Protein AF-A0A7R9F2X5-F1 (afdb_monomer)

Organism: NCBI:txid61472

InterPro domains:
  IPR008380 HAD-superfamily hydrolase, subfamily IG, 5'-nucleotidase [PF05761] (52-271)
  IPR008380 HAD-superfamily hydrolase, subfamily IG, 5'-nucleotidase [PTHR12103] (42-270)
  IPR036412 HAD-like superfamily [SSF56784] (51-276)

pLDDT: mean 71.83, std 27.52, range [18.78, 98.44]

Secondary structure (DSSP, 8-state):
----------------SSS-TTTSS-----TTSPPPS-PPPPP-TT--TTPPPPSS---TTT--EEEE-SBTTTBPBPTHHHHHHHHHHHHHHHHTT---GGGGGPPP-TTSS-TT-EEETTTTEEE-B-TTSBB-TT--EETTEEPPHHHHHHHHSSSBPPHHHHH---TTS-TTSS--EEE--SSTHHHHHHHHHHHHHHHHHTT----HHHHHHHHHHHHHHHHHHHHHHHHHTHHHHB---THHHHHHHHHHHTT-EEEE--SSPPPHHHHHTS-TT-EEETTEEE-------S---TTTT---SSSSS-PPPPPP--

Foldseek 3Di:
DDDDDDDDDPPFPDDDDPAAPCNLQPLPPDVPDDDDPDDDPDDDPPDDSHDGDDPDDDDPLPAQEAEFEPDCTVWNWHPVLLQLLLLQLQCCCCVPVVDDPVSNVDGQDRNLDDAFWKAQQQVQKIFHADPQQFTDAQGIDRLSHTDHSVVVCVVCVHRHDDPCQAPVPPVPDDPLPDNRMDGNNDPLVRSLVSNLSNVRVVCVVVVNDDGSNVSSVSSVVSSVVCVVVSVVVCQQPVVNITDDDDCVVVVVVVCVVSNHFYDYWYPDDADVVVVVQQDDFFDDDPNTIGDDRDDAAPDDDPPPPDDGDDCPDPRDHDDDDD

Nearest PDB structures (foldseek):
  5opk-assembly1_A  TM=8.568E-01  e=3.363E-13  Homo sapiens
  6ddh-assembly1_A  TM=8.496E-01  e=3.168E-13  Homo sapiens
  6ddz-assembly1_A  TM=8.580E-01  e=4.272E-13  Homo sapiens
  6de2-assembly1_A  TM=8.531E-01  e=4.535E-13  Homo sapiens
  6ddo-assembly1_B-2  TM=8.719E-01  e=1.591E-12  Homo sapiens

Structure (mmCIF, N/CA/C/O backbone):
data_AF-A0A7R9F2X5-F1
#
_entry.id   AF-A0A7R9F2X5-F1
#
loop_
_atom_site.group_PDB
_atom_site.id
_atom_site.type_symbol
_atom_site.label_atom_id
_atom_site.label_alt_id
_atom_site.label_comp_id
_atom_site.label_asym_id
_atom_site.label_entity_id
_atom_site.label_seq_id
_atom_site.pdbx_PDB_ins_code
_atom_site.Cartn_x
_atom_site.Cartn_y
_atom_site.Cartn_z
_atom_site.occupancy
_atom_site.B_iso_or_equiv
_atom_site.auth_seq_id
_atom_site.auth_comp_id
_atom_site.auth_asym_id
_atom_site.auth_atom_id
_atom_site.pdbx_PDB_model_num
ATOM 1 N N . MET A 1 1 ? -12.741 -33.300 18.138 1.00 24.73 1 MET A N 1
ATOM 2 C CA . MET A 1 1 ? -11.725 -32.963 17.116 1.00 24.73 1 MET A CA 1
ATOM 3 C C . MET A 1 1 ? -11.229 -31.551 17.415 1.00 24.73 1 MET A C 1
ATOM 5 O O . MET A 1 1 ? -12.035 -30.634 17.409 1.00 24.73 1 MET A O 1
ATOM 9 N N . LYS A 1 2 ? -9.967 -31.390 17.843 1.00 18.78 2 LYS A N 1
ATOM 10 C CA . LYS A 1 2 ? -9.395 -30.096 18.262 1.00 18.78 2 LYS A CA 1
ATOM 11 C C . LYS A 1 2 ? -9.034 -29.276 17.020 1.00 18.78 2 LYS A C 1
ATOM 13 O O . LYS A 1 2 ? -8.144 -29.681 16.280 1.00 18.78 2 LYS A O 1
ATOM 18 N N . VAL A 1 3 ? -9.694 -28.137 16.821 1.00 22.64 3 VAL A N 1
ATOM 19 C CA . VAL A 1 3 ? -9.308 -27.138 15.814 1.00 22.64 3 VAL A CA 1
ATOM 20 C C . VAL A 1 3 ? -8.538 -26.024 16.523 1.00 22.64 3 VAL A C 1
ATOM 22 O O . VAL A 1 3 ? -8.966 -25.492 17.543 1.00 22.64 3 VAL A O 1
ATOM 25 N N . SER A 1 4 ? -7.337 -25.760 16.016 1.00 20.61 4 SER A N 1
ATOM 26 C CA . SER A 1 4 ? -6.371 -24.791 16.527 1.00 20.61 4 SER A CA 1
ATOM 27 C C . SER A 1 4 ? -6.863 -23.359 16.296 1.00 20.61 4 SER A C 1
ATOM 29 O O . SER A 1 4 ? -7.143 -22.973 15.164 1.00 20.61 4 SER A O 1
ATOM 31 N N . PHE A 1 5 ? -6.924 -22.565 17.367 1.00 24.31 5 PHE A N 1
ATOM 32 C CA . PHE A 1 5 ? -7.139 -21.120 17.311 1.00 24.31 5 PHE A CA 1
ATOM 33 C C . PHE A 1 5 ? -5.938 -20.437 16.639 1.00 24.31 5 PHE A C 1
ATOM 35 O O . PHE A 1 5 ? -4.849 -20.374 17.213 1.00 24.31 5 PHE A O 1
ATOM 42 N N . ARG A 1 6 ? -6.128 -19.881 15.437 1.00 24.55 6 ARG A N 1
ATOM 43 C CA . ARG A 1 6 ? -5.212 -18.887 14.860 1.00 24.55 6 ARG A CA 1
ATOM 44 C C . ARG A 1 6 ? -5.824 -17.496 15.033 1.00 24.55 6 ARG A C 1
ATOM 46 O O . ARG A 1 6 ? -6.817 -17.183 14.402 1.00 24.55 6 ARG A O 1
ATOM 53 N N . ARG A 1 7 ? -5.199 -16.721 15.929 1.00 26.67 7 ARG A N 1
ATOM 54 C CA . ARG A 1 7 ? -5.261 -15.257 16.125 1.00 26.67 7 ARG A CA 1
ATOM 55 C C . ARG A 1 7 ? -6.595 -14.580 15.774 1.00 26.67 7 ARG A C 1
ATOM 57 O O . ARG A 1 7 ? -6.832 -14.201 14.634 1.00 26.67 7 ARG A O 1
ATOM 64 N N . ASN A 1 8 ? -7.376 -14.310 16.820 1.00 23.61 8 ASN A N 1
ATOM 65 C CA . ASN A 1 8 ? -8.440 -13.312 16.821 1.00 23.61 8 ASN A CA 1
ATOM 66 C C . ASN A 1 8 ? -7.864 -11.939 16.442 1.00 23.61 8 ASN A C 1
ATOM 68 O O . ASN A 1 8 ? -7.298 -11.243 17.282 1.00 23.61 8 ASN A O 1
ATOM 72 N N . VAL A 1 9 ? -8.017 -11.554 15.180 1.00 25.08 9 VAL A N 1
ATOM 73 C CA . VAL A 1 9 ? -8.107 -10.151 14.786 1.00 25.08 9 VAL A CA 1
ATOM 74 C C . VAL A 1 9 ? -9.546 -9.974 14.334 1.00 25.08 9 VAL A C 1
ATOM 76 O O . VAL A 1 9 ? -9.904 -10.342 13.218 1.00 25.08 9 VAL A O 1
ATOM 79 N N . ALA A 1 10 ? -10.396 -9.477 15.228 1.00 24.03 10 ALA A N 1
ATOM 80 C CA . ALA A 1 10 ? -11.648 -8.887 14.792 1.00 24.03 10 ALA A CA 1
ATOM 81 C C . ALA A 1 10 ? -11.266 -7.619 14.018 1.00 24.03 10 ALA A C 1
ATOM 83 O O . ALA A 1 10 ? -10.878 -6.617 14.617 1.00 24.03 10 ALA A O 1
ATOM 84 N N . LEU A 1 11 ? -11.284 -7.686 12.685 1.00 25.19 11 LEU A N 1
ATOM 85 C CA . LEU A 1 11 ? -11.260 -6.488 11.855 1.00 25.19 11 LEU A CA 1
ATOM 86 C C . LEU A 1 11 ? -12.613 -5.797 12.043 1.00 25.19 11 LEU A C 1
ATOM 88 O O . LEU A 1 11 ? -13.582 -6.099 11.353 1.00 25.19 11 LEU A O 1
ATOM 92 N N . PHE A 1 12 ? -12.684 -4.885 13.006 1.00 27.34 12 PHE A N 1
ATOM 93 C CA . PHE A 1 12 ? -13.759 -3.909 13.054 1.00 27.34 12 PHE A CA 1
ATOM 94 C C . PHE A 1 12 ? -13.464 -2.852 11.991 1.00 27.34 12 PHE A C 1
ATOM 96 O O . PHE A 1 12 ? -12.661 -1.948 12.204 1.00 27.34 12 PHE A O 1
ATOM 103 N N . ALA A 1 13 ? -14.082 -2.990 10.820 1.00 24.48 13 ALA A N 1
ATOM 104 C CA . ALA A 1 13 ? -14.197 -1.877 9.891 1.00 24.48 13 ALA A CA 1
ATOM 105 C C . ALA A 1 13 ? -15.258 -0.922 10.453 1.00 24.48 13 ALA A C 1
ATOM 107 O O . ALA A 1 13 ? -16.437 -1.266 10.503 1.00 24.48 13 ALA A O 1
ATOM 108 N N . TRP A 1 14 ? -14.844 0.258 10.908 1.00 26.98 14 TRP A N 1
ATOM 109 C CA . TRP A 1 14 ? -15.758 1.325 11.309 1.00 26.98 14 TRP A CA 1
ATOM 110 C C . TRP A 1 14 ? -15.278 2.661 10.738 1.00 26.98 14 TRP A C 1
ATOM 112 O O . TRP A 1 14 ? -14.097 2.979 10.877 1.00 26.98 14 TRP A O 1
ATOM 122 N N . ARG A 1 15 ? -16.192 3.429 10.110 1.00 34.91 15 ARG A N 1
ATOM 123 C CA . ARG A 1 15 ? -16.642 4.770 10.558 1.00 34.91 15 ARG A CA 1
ATOM 124 C C . ARG A 1 15 ? -17.189 5.688 9.443 1.00 34.91 15 ARG A C 1
ATOM 126 O O . ARG A 1 15 ? -16.685 5.707 8.327 1.00 34.91 15 ARG A O 1
ATOM 133 N N . GLU A 1 16 ? -18.185 6.494 9.828 1.00 34.81 16 GLU A N 1
ATOM 134 C CA . GLU A 1 16 ? -18.915 7.540 9.092 1.00 34.81 16 GLU A CA 1
ATOM 135 C C . GLU A 1 16 ? -18.114 8.780 8.650 1.00 34.81 16 GLU A C 1
ATOM 137 O O . GLU A 1 16 ? -17.334 9.344 9.424 1.00 34.81 16 GLU A O 1
ATOM 142 N N . SER A 1 17 ? -18.463 9.262 7.449 1.00 32.50 17 SER A N 1
ATOM 143 C CA . SER A 1 17 ? -18.669 10.682 7.092 1.00 32.50 17 SER A CA 1
ATOM 144 C C . SER A 1 17 ? -19.185 10.810 5.644 1.00 32.50 17 SER A C 1
ATOM 146 O O . SER A 1 17 ? -18.537 11.400 4.785 1.00 32.50 17 SER A O 1
ATOM 148 N N . GLY A 1 18 ? -20.334 10.201 5.305 1.00 32.31 18 GLY A N 1
ATOM 149 C CA . GLY A 1 18 ? -21.016 10.385 3.999 1.00 32.31 18 GLY A CA 1
ATOM 150 C C . GLY A 1 18 ? -20.215 10.006 2.732 1.00 32.31 18 GLY A C 1
ATOM 151 O O . GLY A 1 18 ? -20.682 10.139 1.590 1.00 32.31 18 GLY A O 1
ATOM 152 N N . LYS A 1 19 ? -18.990 9.510 2.900 1.00 29.56 19 LYS A N 1
ATOM 153 C CA . LYS A 1 19 ? -18.106 9.034 1.852 1.00 29.56 19 LYS A CA 1
ATOM 154 C C . LYS A 1 19 ? -17.523 7.707 2.328 1.00 29.56 19 LYS A C 1
ATOM 156 O O . LYS A 1 19 ? -16.872 7.674 3.363 1.00 29.56 19 LYS A O 1
ATOM 161 N N . PRO A 1 20 ? -17.781 6.603 1.616 1.00 33.25 20 PRO A N 1
ATOM 162 C CA . PRO A 1 20 ? -17.236 5.318 2.003 1.00 33.25 20 PRO A CA 1
ATOM 163 C C . PRO A 1 20 ? -15.703 5.322 2.014 1.00 33.25 20 PRO A C 1
ATOM 165 O O . PRO A 1 20 ? -15.071 6.101 1.301 1.00 33.25 20 PRO A O 1
ATOM 168 N N . PHE A 1 21 ? -15.105 4.370 2.729 1.00 34.09 21 PHE A N 1
ATOM 169 C CA . PHE A 1 21 ? -13.664 4.079 2.700 1.00 34.09 21 PHE A CA 1
ATOM 170 C C . PHE A 1 21 ? -13.115 3.931 1.260 1.00 34.09 21 PHE A C 1
ATOM 172 O O . PHE A 1 21 ? -12.005 4.356 0.954 1.00 34.09 21 PHE A O 1
ATOM 179 N N . TRP A 1 22 ? -13.938 3.428 0.332 1.00 36.12 22 TRP A N 1
ATOM 180 C CA . TRP A 1 22 ? -13.646 3.337 -1.107 1.00 36.12 22 TRP A CA 1
ATOM 181 C C . TRP A 1 22 ? -13.999 4.590 -1.938 1.00 36.12 22 TRP A C 1
ATOM 183 O O . TRP A 1 22 ? -13.823 4.575 -3.149 1.00 36.12 22 TRP A O 1
ATOM 193 N N . LYS A 1 23 ? -14.523 5.674 -1.347 1.00 34.16 23 LYS A N 1
ATOM 194 C CA . LYS A 1 23 ? -14.614 6.998 -2.004 1.00 34.16 23 LYS A CA 1
ATOM 195 C C . LYS A 1 23 ? -13.328 7.812 -1.822 1.00 34.16 23 LYS A C 1
ATOM 197 O O . LYS A 1 23 ? -13.039 8.622 -2.695 1.00 34.16 23 LYS A O 1
ATOM 202 N N . ASN A 1 24 ? -12.563 7.590 -0.747 1.00 37.28 24 ASN A N 1
ATOM 203 C CA . ASN A 1 24 ? -11.236 8.205 -0.569 1.00 37.28 24 ASN A CA 1
ATOM 204 C C . ASN A 1 24 ? -10.145 7.513 -1.403 1.00 37.28 24 ASN A C 1
ATOM 206 O O . ASN A 1 24 ? -9.119 8.116 -1.699 1.00 37.28 24 ASN A O 1
ATOM 210 N N . TYR A 1 25 ? -10.416 6.291 -1.858 1.00 37.72 25 TYR A N 1
ATOM 211 C CA . TYR A 1 25 ? -9.717 5.645 -2.962 1.00 37.72 25 TYR A CA 1
ATOM 212 C C . TYR A 1 25 ? -10.675 5.579 -4.145 1.00 37.72 25 TYR A C 1
ATOM 214 O O . TYR A 1 25 ? -11.288 4.525 -4.344 1.00 37.72 25 TYR A O 1
ATOM 222 N N . PRO A 1 26 ? -10.871 6.677 -4.909 1.00 31.33 26 PRO A N 1
ATOM 223 C CA . PRO A 1 26 ? -11.602 6.564 -6.156 1.00 31.33 26 PRO A CA 1
ATOM 224 C C . PRO A 1 26 ? -10.982 5.393 -6.903 1.00 31.33 26 PRO A C 1
ATOM 226 O O . PRO A 1 26 ? -9.768 5.285 -7.011 1.00 31.33 26 PRO A O 1
ATOM 229 N N . GLN A 1 27 ? -11.800 4.474 -7.391 1.00 39.38 27 GLN A N 1
ATOM 230 C CA . GLN A 1 27 ? -11.368 3.672 -8.521 1.00 39.38 27 GLN A CA 1
ATOM 231 C C . GLN A 1 27 ? -10.922 4.706 -9.547 1.00 39.38 27 GLN A C 1
ATOM 233 O O . GLN A 1 27 ? -11.739 5.527 -9.965 1.00 39.38 27 GLN A O 1
ATOM 238 N N . TYR A 1 28 ? -9.620 4.775 -9.801 1.00 36.47 28 TYR A N 1
ATOM 239 C CA . TYR A 1 28 ? -9.009 5.857 -10.552 1.00 36.47 28 TYR A CA 1
ATOM 240 C C . TYR A 1 28 ? -9.381 5.700 -12.020 1.00 36.47 28 TYR A C 1
ATOM 242 O O . TYR A 1 28 ? -8.602 5.245 -12.848 1.00 36.47 28 TYR A O 1
ATOM 250 N N . ILE A 1 29 ? -10.619 6.061 -12.337 1.00 34.22 29 ILE A N 1
ATOM 251 C CA . ILE A 1 29 ? -11.047 6.360 -13.687 1.00 34.22 29 ILE A CA 1
ATOM 252 C C . ILE A 1 29 ? -10.551 7.782 -13.933 1.00 34.22 29 ILE A C 1
ATOM 254 O O . ILE A 1 29 ? -11.250 8.760 -13.675 1.00 34.22 29 ILE A O 1
ATOM 258 N N . GLN A 1 30 ? -9.290 7.893 -14.352 1.00 31.77 30 GLN A N 1
ATOM 259 C CA . GLN A 1 30 ? -8.794 9.127 -14.944 1.00 31.77 30 GLN A CA 1
ATOM 260 C C . GLN A 1 30 ? -9.524 9.350 -16.281 1.00 31.77 30 GLN A C 1
ATOM 262 O O . GLN A 1 30 ? -9.653 8.399 -17.059 1.00 31.77 30 GLN A O 1
ATOM 267 N N . PRO A 1 31 ? -9.980 10.574 -16.594 1.00 26.59 31 PRO A N 1
ATOM 268 C CA . PRO A 1 31 ? -10.410 10.896 -17.945 1.00 26.59 31 PRO A CA 1
ATOM 269 C C . PRO A 1 31 ? -9.184 10.836 -18.867 1.00 26.59 31 PRO A C 1
ATOM 271 O O . PRO A 1 31 ? -8.279 11.655 -18.739 1.00 26.59 31 PRO A O 1
ATOM 274 N N . GLY A 1 32 ? -9.135 9.843 -19.761 1.00 32.91 32 GLY A N 1
ATOM 275 C CA . GLY A 1 32 ? -8.077 9.698 -20.773 1.00 32.91 32 GLY A CA 1
ATOM 276 C C . GLY A 1 32 ? -7.288 8.383 -20.753 1.00 32.91 32 GLY A C 1
ATOM 277 O O . GLY A 1 32 ? -6.519 8.145 -21.679 1.00 32.91 32 GLY A O 1
ATOM 278 N N . LEU A 1 33 ? -7.487 7.505 -19.763 1.00 33.62 33 LEU A N 1
ATOM 279 C CA . LEU A 1 33 ? -7.055 6.105 -19.861 1.00 33.62 33 LEU A CA 1
ATOM 280 C C . LEU A 1 33 ? -8.174 5.296 -20.521 1.00 33.62 33 LEU A C 1
ATOM 282 O O . LEU A 1 33 ? -9.317 5.350 -20.061 1.00 33.62 33 LEU A O 1
ATOM 286 N N . GLU A 1 34 ? -7.859 4.556 -21.590 1.00 30.77 34 GLU A N 1
ATOM 287 C CA . GLU A 1 34 ? -8.824 3.616 -22.162 1.00 30.77 34 GLU A CA 1
ATOM 288 C C . GLU A 1 34 ? -9.355 2.690 -21.056 1.00 30.77 34 GLU A C 1
ATOM 290 O O . GLU A 1 34 ? -8.577 2.217 -20.218 1.00 30.77 34 GLU A O 1
ATOM 295 N N . PRO A 1 35 ? -10.678 2.464 -20.993 1.00 33.81 35 PRO A N 1
ATOM 296 C CA . PRO A 1 35 ? -11.270 1.682 -19.927 1.00 33.81 35 PRO A CA 1
ATOM 297 C C . PRO A 1 35 ? -10.682 0.272 -19.943 1.00 33.81 35 PRO A C 1
ATOM 299 O O . PRO A 1 35 ? -10.886 -0.495 -20.883 1.00 33.81 35 PRO A O 1
ATOM 302 N N . HIS A 1 36 ? -9.984 -0.081 -18.863 1.00 41.41 36 HIS A N 1
ATOM 303 C CA . HIS A 1 36 ? -9.589 -1.460 -18.591 1.00 41.41 36 HIS A CA 1
ATOM 304 C C . HIS A 1 36 ? -10.843 -2.352 -18.682 1.00 41.41 36 HIS A C 1
ATOM 306 O O . HIS A 1 36 ? -11.870 -1.994 -18.091 1.00 41.41 36 HIS A O 1
ATOM 312 N N . PRO A 1 37 ? -10.818 -3.503 -19.382 1.00 37.78 37 PRO A N 1
ATOM 313 C CA . PRO A 1 37 ? -12.011 -4.327 -19.624 1.00 37.78 37 PRO A CA 1
ATOM 314 C C . PRO A 1 37 ? -12.688 -4.847 -18.343 1.00 37.78 37 PRO A C 1
ATOM 316 O O . PRO A 1 37 ? -13.827 -5.311 -18.379 1.00 37.78 37 PRO A O 1
ATOM 319 N N . TYR A 1 38 ? -12.028 -4.734 -17.191 1.00 39.88 38 TYR A N 1
ATOM 320 C CA . TYR A 1 38 ? -12.588 -5.071 -15.891 1.00 39.88 38 TYR A CA 1
ATOM 321 C C . TYR A 1 38 ? -13.173 -3.836 -15.202 1.00 39.88 38 TYR A C 1
ATOM 323 O O . TYR A 1 38 ? -12.521 -3.191 -14.382 1.00 39.88 38 TYR A O 1
ATOM 331 N N . ARG A 1 39 ? -14.454 -3.545 -15.470 1.00 40.09 39 ARG A N 1
ATOM 332 C CA . ARG A 1 39 ? -15.234 -2.687 -14.567 1.00 40.09 39 ARG A CA 1
ATOM 333 C C . ARG A 1 39 ? -15.347 -3.391 -13.210 1.00 40.09 39 ARG A C 1
ATOM 335 O O . ARG A 1 39 ? -15.860 -4.513 -13.166 1.00 40.09 39 ARG A O 1
ATOM 342 N N . PRO A 1 40 ? -14.917 -2.774 -12.099 1.00 47.19 40 PRO A N 1
ATOM 343 C CA . PRO A 1 40 ? -15.214 -3.306 -10.778 1.00 47.19 40 PRO A CA 1
ATOM 344 C C . PRO A 1 40 ? -16.730 -3.450 -10.643 1.00 47.19 40 PRO A C 1
ATOM 346 O O . PRO A 1 40 ? -17.490 -2.548 -11.010 1.00 47.19 40 PRO A O 1
ATOM 349 N N . LYS A 1 41 ? -17.177 -4.616 -10.162 1.00 46.19 41 LYS A N 1
ATOM 350 C CA . LYS A 1 41 ? -18.593 -4.843 -9.872 1.00 46.19 41 LYS A CA 1
ATOM 351 C C . LYS A 1 41 ? -19.029 -3.735 -8.914 1.00 46.19 41 LYS A C 1
ATOM 353 O O . LYS A 1 41 ? -18.461 -3.614 -7.828 1.00 46.19 41 LYS A O 1
ATOM 358 N N . LYS A 1 42 ? -19.982 -2.896 -9.337 1.00 53.69 42 LYS A N 1
ATOM 359 C CA . LYS A 1 42 ? -20.646 -1.966 -8.419 1.00 53.69 42 LYS A CA 1
ATOM 360 C C . LYS A 1 42 ? -21.154 -2.795 -7.243 1.00 53.69 42 LYS A C 1
ATOM 362 O O . LYS A 1 42 ? -21.638 -3.910 -7.456 1.00 53.69 42 LYS A O 1
ATOM 367 N N . LEU A 1 43 ? -21.011 -2.267 -6.029 1.00 55.94 43 LEU A N 1
ATOM 368 C CA . LEU A 1 43 ? -21.701 -2.850 -4.885 1.00 55.94 43 LEU A CA 1
ATOM 369 C C . LEU A 1 43 ? -23.185 -3.010 -5.255 1.00 55.94 43 LEU A C 1
ATOM 371 O O . LEU A 1 43 ? -23.705 -2.157 -5.990 1.00 55.94 43 LEU A O 1
ATOM 375 N N . PRO A 1 44 ? -23.846 -4.091 -4.807 1.00 68.56 44 PRO A N 1
ATOM 376 C CA . PRO A 1 44 ? -25.290 -4.195 -4.916 1.00 68.56 44 PRO A CA 1
ATOM 377 C C . PRO A 1 44 ? -25.946 -2.872 -4.467 1.00 68.56 44 PRO A C 1
ATOM 379 O O . PRO A 1 44 ? -25.452 -2.236 -3.530 1.00 68.56 44 PRO A O 1
ATOM 382 N N . PRO A 1 45 ? -26.979 -2.385 -5.178 1.00 62.47 45 PRO A N 1
ATOM 383 C CA . PRO A 1 45 ? -27.561 -1.057 -4.953 1.00 62.47 45 PRO A CA 1
ATOM 384 C C . PRO A 1 45 ? -28.131 -0.856 -3.536 1.00 62.47 45 PRO A C 1
ATOM 386 O O . PRO A 1 45 ? -28.393 0.273 -3.135 1.00 62.47 45 PRO A O 1
ATOM 389 N N . ASP A 1 46 ? -28.294 -1.942 -2.792 1.00 70.69 46 ASP A N 1
ATOM 390 C CA . ASP A 1 46 ? -28.806 -2.072 -1.433 1.00 70.69 46 ASP A CA 1
ATOM 391 C C . ASP A 1 46 ? -27.715 -2.167 -0.347 1.00 70.69 46 ASP A C 1
ATOM 393 O O . ASP A 1 46 ? -28.037 -2.264 0.837 1.00 70.69 46 ASP A O 1
ATOM 397 N N . VAL A 1 47 ? -26.423 -2.116 -0.697 1.00 72.38 47 VAL A N 1
ATOM 398 C CA . VAL A 1 47 ? -25.356 -2.132 0.317 1.00 72.38 47 VAL A CA 1
ATOM 399 C C . VAL A 1 47 ? -25.331 -0.808 1.077 1.00 72.38 47 VAL A C 1
ATOM 401 O O . VAL A 1 47 ? -24.883 0.218 0.560 1.00 72.38 47 VAL A O 1
ATOM 404 N N . ASN A 1 48 ? -25.750 -0.851 2.343 1.00 75.31 48 ASN A N 1
ATOM 405 C CA . ASN A 1 48 ? -25.566 0.260 3.266 1.00 75.31 48 ASN A CA 1
ATOM 406 C C . ASN A 1 48 ? -24.064 0.477 3.524 1.00 75.31 48 ASN A C 1
ATOM 408 O O . ASN A 1 48 ? -23.381 -0.373 4.093 1.00 75.31 48 ASN A O 1
ATOM 412 N N . ILE A 1 49 ? -23.560 1.639 3.110 1.00 70.62 49 ILE A N 1
ATOM 413 C CA . ILE A 1 49 ? -22.149 2.022 3.232 1.00 70.62 49 ILE A CA 1
ATOM 414 C C . ILE A 1 49 ? -21.706 2.286 4.682 1.00 70.62 49 ILE A C 1
ATOM 416 O O . ILE A 1 49 ? -20.508 2.364 4.938 1.00 70.62 49 ILE A O 1
ATOM 420 N N . GLU A 1 50 ? -22.659 2.420 5.606 1.00 71.56 50 GLU A N 1
ATOM 421 C CA . GLU A 1 50 ? -22.450 2.637 7.045 1.00 71.56 50 GLU A CA 1
ATOM 422 C C . GLU A 1 50 ? -22.625 1.344 7.858 1.00 71.56 50 GLU A C 1
ATOM 424 O O . GLU A 1 50 ? -22.457 1.343 9.077 1.00 71.56 50 GLU A O 1
ATOM 429 N N . ALA A 1 51 ? -22.966 0.229 7.205 1.00 80.62 51 ALA A N 1
ATOM 430 C CA . ALA A 1 51 ? -23.172 -1.036 7.892 1.00 80.62 51 ALA A CA 1
ATOM 431 C C . ALA A 1 51 ? -21.858 -1.643 8.401 1.00 80.62 51 ALA A C 1
ATOM 433 O O . ALA A 1 51 ? -20.809 -1.576 7.757 1.00 80.62 51 ALA A O 1
ATOM 434 N N . VAL A 1 52 ? -21.953 -2.325 9.542 1.00 84.75 52 VAL A N 1
ATOM 435 C CA . VAL A 1 52 ? -20.917 -3.240 10.022 1.00 84.75 52 VAL A CA 1
ATOM 436 C C . VAL A 1 52 ? -21.176 -4.608 9.396 1.00 84.75 52 VAL A C 1
ATOM 438 O O . VAL A 1 52 ? -22.215 -5.222 9.638 1.00 84.75 52 VAL A O 1
ATOM 441 N N . PHE A 1 53 ? -20.237 -5.090 8.584 1.00 84.69 53 PHE A N 1
ATOM 442 C CA . PHE A 1 53 ? -20.339 -6.402 7.944 1.00 84.69 53 PHE A CA 1
ATOM 443 C C . PHE A 1 53 ? -19.793 -7.491 8.870 1.00 84.69 53 PHE A C 1
ATOM 445 O O . PHE A 1 53 ? -18.658 -7.405 9.340 1.00 84.69 53 PHE A O 1
ATOM 452 N N . ALA A 1 54 ? -20.590 -8.530 9.109 1.00 86.12 54 ALA A N 1
ATOM 453 C CA . ALA A 1 54 ? -20.201 -9.666 9.933 1.00 86.12 54 ALA A CA 1
ATOM 454 C C . ALA A 1 54 ? -19.730 -10.833 9.055 1.00 86.12 54 ALA A C 1
ATOM 456 O O . ALA A 1 54 ? -20.494 -11.360 8.249 1.00 86.12 54 ALA A O 1
ATOM 457 N N . CYS A 1 55 ? -18.476 -11.255 9.229 1.00 86.38 55 CYS A N 1
ATOM 458 C CA . CYS A 1 55 ? -17.981 -12.515 8.659 1.00 86.38 55 CYS A CA 1
ATOM 459 C C . CYS A 1 55 ? -18.279 -13.713 9.572 1.00 86.38 55 CYS A C 1
ATOM 461 O O . CYS A 1 55 ? -18.419 -14.830 9.091 1.00 86.38 55 CYS A O 1
ATOM 463 N N . ASN A 1 56 ? -18.351 -13.469 10.883 1.00 90.06 56 ASN A N 1
ATOM 464 C CA . ASN A 1 56 ? -18.670 -14.441 11.924 1.00 90.06 56 ASN A CA 1
ATOM 465 C C . ASN A 1 56 ? -19.637 -13.799 12.925 1.00 90.06 56 ASN A C 1
ATOM 467 O O . ASN A 1 56 ? -19.691 -12.572 13.032 1.00 90.06 56 ASN A O 1
ATOM 471 N N . GLU A 1 57 ? -20.357 -14.625 13.677 1.00 92.19 57 GLU A N 1
ATOM 472 C CA . GLU A 1 57 ? -21.196 -14.168 14.785 1.00 92.19 57 GLU A CA 1
ATOM 473 C C . GLU A 1 57 ? -20.336 -13.610 15.930 1.00 92.19 57 GLU A C 1
ATOM 475 O O . GLU A 1 57 ? -19.310 -14.191 16.295 1.00 92.19 57 GLU A O 1
ATOM 480 N N . LEU A 1 58 ? -20.742 -12.463 16.479 1.00 90.94 58 LEU A N 1
ATOM 481 C CA . LEU A 1 58 ? -20.071 -11.806 17.596 1.00 90.94 58 LEU A CA 1
ATOM 482 C C . LEU A 1 58 ? -21.092 -11.061 18.459 1.00 90.94 58 LEU A C 1
ATOM 484 O O . LEU A 1 58 ? -21.706 -10.099 17.997 1.00 90.94 58 LEU A O 1
ATOM 488 N N . ASP A 1 59 ? -21.216 -11.452 19.728 1.00 93.31 59 ASP A N 1
ATOM 489 C CA . ASP A 1 59 ? -22.014 -10.710 20.704 1.00 93.31 59 ASP A CA 1
ATOM 490 C C . ASP A 1 59 ? -21.174 -9.612 21.381 1.00 93.31 59 ASP A C 1
ATOM 492 O O . ASP A 1 59 ? -20.322 -9.864 22.238 1.00 93.31 59 ASP A O 1
ATOM 496 N N . LEU A 1 60 ? -21.437 -8.351 21.023 1.00 92.56 60 LEU A N 1
ATOM 497 C CA . LEU A 1 60 ? -20.763 -7.180 21.600 1.00 92.56 60 LEU A CA 1
ATOM 498 C C . LEU A 1 60 ? -21.072 -6.974 23.095 1.00 92.56 60 LEU A C 1
ATOM 500 O O . LEU A 1 60 ? -20.339 -6.252 23.789 1.00 92.56 60 LEU A O 1
ATOM 504 N N . LYS A 1 61 ? -22.129 -7.604 23.625 1.00 93.44 61 LYS A N 1
ATOM 505 C CA . LYS A 1 61 ? -22.438 -7.597 25.058 1.00 93.44 61 LYS A CA 1
ATOM 506 C C . LYS A 1 61 ? -21.371 -8.345 25.853 1.00 93.44 61 LYS A C 1
ATOM 508 O O . LYS A 1 61 ? -20.951 -7.828 26.887 1.00 93.44 61 LYS A O 1
ATOM 513 N N . GLU A 1 62 ? -20.885 -9.476 25.345 1.00 93.94 62 GLU A N 1
ATOM 514 C CA . GLU A 1 62 ? -19.864 -10.306 26.004 1.00 93.94 62 GLU A CA 1
ATOM 515 C C . GLU A 1 62 ? -18.445 -9.725 25.895 1.00 93.94 62 GLU A C 1
ATOM 517 O O . GLU A 1 62 ? -17.564 -10.031 26.702 1.00 93.94 62 GLU A O 1
ATOM 522 N N . VAL A 1 63 ? -18.206 -8.837 24.925 1.00 93.88 63 VAL A N 1
ATOM 523 C CA . VAL A 1 63 ? -16.905 -8.177 24.756 1.00 93.88 63 VAL A CA 1
ATOM 524 C 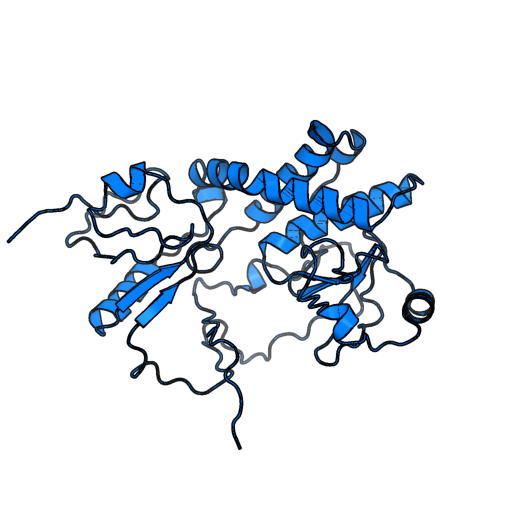C . VAL A 1 63 ? -16.698 -7.131 25.850 1.00 93.88 63 VAL A C 1
ATOM 526 O O . VAL A 1 63 ? -17.331 -6.078 25.840 1.00 93.88 63 VAL A O 1
ATOM 529 N N . ASN A 1 64 ? -15.779 -7.386 26.782 1.00 92.81 64 ASN A N 1
ATOM 530 C CA . ASN A 1 64 ? -15.494 -6.480 27.906 1.00 92.81 64 ASN A CA 1
ATOM 531 C C . ASN A 1 64 ? -14.388 -5.457 27.622 1.00 92.81 64 ASN A C 1
ATOM 533 O O . ASN A 1 64 ? -14.299 -4.434 28.304 1.00 92.81 64 ASN A O 1
ATOM 537 N N . VAL A 1 65 ? -13.523 -5.743 26.648 1.00 93.06 65 VAL A N 1
ATOM 538 C CA . VAL A 1 65 ? -12.328 -4.947 26.361 1.00 93.06 65 VAL A CA 1
ATOM 539 C C . VAL A 1 65 ? -12.218 -4.701 24.859 1.00 93.06 65 VAL A C 1
ATOM 541 O O . VAL A 1 65 ? -12.247 -5.650 24.081 1.00 93.06 65 VAL A O 1
ATOM 544 N N . TYR A 1 66 ? -12.059 -3.438 24.471 1.00 90.31 66 TYR A N 1
ATOM 545 C CA . TYR A 1 66 ? -11.882 -2.992 23.092 1.00 90.31 66 TYR A CA 1
ATOM 546 C C . TYR A 1 66 ? -10.458 -2.470 22.910 1.00 90.31 66 TYR A C 1
ATOM 548 O O . TYR A 1 66 ? -10.026 -1.545 23.601 1.00 90.31 66 TYR A O 1
ATOM 556 N N . GLY A 1 67 ? -9.728 -3.095 21.993 1.00 88.31 67 GLY A N 1
ATOM 557 C CA . GLY A 1 67 ? -8.399 -2.665 21.578 1.00 88.31 67 GLY A CA 1
ATOM 558 C C . GLY A 1 67 ? -8.469 -1.936 20.251 1.00 88.31 67 GLY A C 1
ATOM 559 O O . GLY A 1 67 ? -9.155 -2.399 19.342 1.00 88.31 67 GLY A O 1
ATOM 560 N N . PHE A 1 68 ? -7.738 -0.835 20.135 1.00 86.94 68 PHE A N 1
ATOM 561 C CA . PHE A 1 68 ? -7.645 -0.062 18.903 1.00 86.94 68 PHE A CA 1
ATOM 562 C C . PHE A 1 68 ? -6.203 -0.027 18.412 1.00 86.94 68 PHE A C 1
ATOM 564 O O . PHE A 1 68 ? -5.279 0.144 19.210 1.00 86.94 68 PHE A O 1
ATOM 571 N N . ASP A 1 69 ? -6.030 -0.180 17.102 1.00 85.62 69 ASP A N 1
ATOM 572 C CA . ASP A 1 69 ? -4.845 0.328 16.412 1.00 85.62 69 ASP A CA 1
ATOM 573 C C . ASP A 1 69 ? -4.992 1.845 16.221 1.00 85.62 69 ASP A C 1
ATOM 575 O O . ASP A 1 69 ? -6.091 2.389 16.351 1.00 85.62 69 ASP A O 1
ATOM 579 N N . TYR A 1 70 ? -3.898 2.547 15.948 1.00 84.69 70 TYR A N 1
ATOM 580 C CA . TYR A 1 70 ? -3.920 3.992 15.761 1.00 84.69 70 TYR A CA 1
ATOM 581 C C . TYR A 1 70 ? -4.017 4.371 14.284 1.00 84.69 70 TYR A C 1
ATOM 583 O O . TYR A 1 70 ? -5.046 4.884 13.832 1.00 84.69 70 TYR A O 1
ATOM 591 N N . ASP A 1 71 ? -2.958 4.086 13.536 1.00 81.81 71 ASP A N 1
ATOM 592 C CA . ASP A 1 71 ? -2.768 4.528 12.161 1.00 81.81 71 ASP A CA 1
ATOM 593 C C . ASP A 1 71 ? -3.742 3.796 11.225 1.00 81.81 71 ASP A C 1
ATOM 595 O O . ASP A 1 71 ? -3.878 2.576 11.276 1.00 81.81 71 ASP A O 1
ATOM 599 N N . TYR A 1 72 ? -4.478 4.543 10.397 1.00 83.19 72 TYR A N 1
ATOM 600 C CA . TYR A 1 72 ? -5.562 4.033 9.542 1.00 83.19 72 TYR A CA 1
ATOM 601 C C . TYR A 1 72 ? -6.729 3.331 10.268 1.00 83.19 72 TYR A C 1
ATOM 603 O O . TYR A 1 72 ? -7.591 2.755 9.603 1.00 83.19 72 TYR A O 1
ATOM 611 N N . THR A 1 73 ? -6.800 3.409 11.603 1.00 84.56 73 THR A N 1
ATOM 612 C CA . THR A 1 73 ? -7.936 2.910 12.403 1.00 84.56 73 THR A CA 1
ATOM 613 C C . THR A 1 73 ? -8.627 4.043 13.159 1.00 84.56 73 THR A C 1
ATOM 615 O O . THR A 1 73 ? -9.809 4.297 12.946 1.00 84.56 73 THR A O 1
ATOM 618 N N . LEU A 1 74 ? -7.901 4.756 14.024 1.00 85.31 74 LEU A N 1
ATOM 619 C CA . LEU A 1 74 ? -8.403 5.961 14.695 1.00 85.31 74 LEU A CA 1
ATOM 620 C C . LEU A 1 74 ? -7.988 7.228 13.947 1.00 85.31 74 LEU A C 1
ATOM 622 O O . LEU A 1 74 ? -8.790 8.149 13.794 1.00 85.31 74 LEU A O 1
ATOM 626 N N . ALA A 1 75 ? -6.741 7.257 13.477 1.00 84.44 75 ALA A N 1
ATOM 627 C CA . ALA A 1 75 ? -6.203 8.304 12.627 1.00 84.44 75 ALA A CA 1
ATOM 628 C C . ALA A 1 75 ? -6.420 7.921 11.159 1.00 84.44 75 ALA A C 1
ATOM 630 O O . ALA A 1 75 ? -5.653 7.153 10.574 1.00 84.44 75 ALA A O 1
ATOM 631 N N . CYS A 1 76 ? -7.492 8.435 10.561 1.00 84.00 76 CYS A N 1
ATOM 632 C CA . CYS A 1 76 ? -7.761 8.244 9.141 1.00 84.00 76 CYS A CA 1
ATOM 633 C C . CYS A 1 76 ? -6.952 9.256 8.330 1.00 84.00 76 CYS A C 1
ATOM 635 O O . CYS A 1 76 ? -7.170 10.459 8.453 1.00 84.00 76 CYS A O 1
ATOM 637 N N . TYR A 1 77 ? -6.032 8.780 7.498 1.00 86.62 77 TYR A N 1
ATOM 638 C CA . TYR A 1 77 ? -5.222 9.654 6.660 1.00 86.62 77 TYR A CA 1
ATOM 639 C C . TYR A 1 77 ? -5.953 10.097 5.389 1.00 86.62 77 TYR A C 1
ATOM 641 O O . TYR A 1 77 ? -6.745 9.354 4.806 1.00 86.62 77 TYR A O 1
ATOM 649 N N . LYS A 1 78 ? -5.636 11.313 4.947 1.00 88.62 78 LYS A N 1
ATOM 650 C CA . LYS A 1 78 ? -6.035 11.887 3.661 1.00 88.62 78 LYS A CA 1
ATOM 651 C C . LYS A 1 78 ? -5.178 11.323 2.521 1.00 88.62 78 LYS A C 1
ATOM 653 O O . LYS A 1 78 ? -4.038 10.924 2.763 1.00 88.62 78 LYS A O 1
ATOM 658 N N . PRO A 1 79 ? -5.646 11.386 1.258 1.00 89.81 79 PRO A N 1
ATOM 659 C CA . PRO A 1 79 ? -4.853 10.968 0.095 1.00 89.81 79 PRO A CA 1
ATOM 660 C C . PRO A 1 79 ? -3.492 11.669 -0.041 1.00 89.81 79 PRO A C 1
ATOM 662 O O . PRO A 1 79 ? -2.573 11.112 -0.632 1.00 89.81 79 PRO A O 1
ATOM 665 N N . SER A 1 80 ? -3.331 12.869 0.531 1.00 92.25 80 SER A N 1
ATOM 666 C CA . SER A 1 80 ? -2.052 13.591 0.633 1.00 92.25 80 SER A CA 1
ATOM 667 C C . SER A 1 80 ? -0.941 12.769 1.304 1.00 92.25 80 SER A C 1
ATOM 669 O O . SER A 1 80 ? 0.236 12.978 1.006 1.00 92.25 80 SER A O 1
ATOM 671 N N . MET A 1 81 ? -1.299 11.805 2.159 1.00 92.44 81 MET A N 1
ATOM 672 C CA . MET A 1 81 ? -0.362 10.890 2.808 1.00 92.44 81 MET A CA 1
ATOM 673 C C . MET A 1 81 ? 0.413 10.032 1.807 1.00 92.44 81 MET A C 1
ATOM 675 O O . MET A 1 81 ? 1.632 9.892 1.923 1.00 92.44 81 MET A O 1
ATOM 679 N N . ASP A 1 82 ? -0.272 9.511 0.787 1.00 92.94 82 ASP A N 1
ATOM 680 C CA . ASP A 1 82 ? 0.352 8.672 -0.235 1.00 92.94 82 ASP A CA 1
ATOM 681 C C . ASP A 1 82 ? 1.425 9.458 -1.003 1.00 92.94 82 ASP A C 1
ATOM 683 O O . ASP A 1 82 ? 2.534 8.965 -1.217 1.00 92.94 82 ASP A O 1
ATOM 687 N N . TYR A 1 83 ? 1.124 10.713 -1.361 1.00 96.12 83 TYR A N 1
ATOM 688 C CA . TYR A 1 83 ? 2.075 11.606 -2.027 1.00 96.12 83 TYR A CA 1
ATOM 689 C C . TYR A 1 83 ? 3.291 11.894 -1.149 1.00 96.12 83 TYR A C 1
ATOM 691 O O . TYR A 1 83 ? 4.421 11.862 -1.638 1.00 96.12 83 TYR A O 1
ATOM 699 N N . LEU A 1 84 ? 3.078 12.162 0.143 1.00 9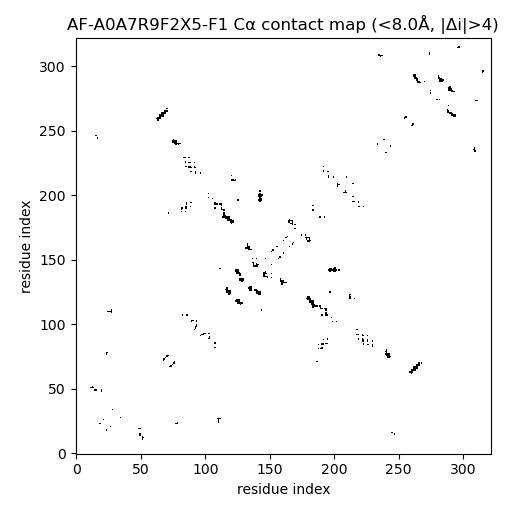6.38 84 LEU A N 1
ATOM 700 C CA . LEU A 1 84 ? 4.163 12.422 1.082 1.00 96.38 84 LEU A CA 1
ATOM 701 C C . LEU A 1 84 ? 5.112 11.221 1.175 1.00 96.38 84 LEU A C 1
ATOM 703 O O . LEU A 1 84 ? 6.319 11.378 0.995 1.00 96.38 84 LEU A O 1
ATOM 707 N N . LEU A 1 85 ? 4.575 10.023 1.411 1.00 95.62 85 LEU A N 1
ATOM 708 C CA . LEU A 1 85 ? 5.368 8.797 1.536 1.00 95.62 85 LEU A CA 1
ATOM 709 C C . LEU A 1 85 ? 6.115 8.457 0.247 1.00 95.62 85 LEU A C 1
ATOM 711 O O . LEU A 1 85 ? 7.309 8.149 0.295 1.00 95.62 85 LEU A O 1
ATOM 715 N N . TYR A 1 86 ? 5.439 8.568 -0.900 1.00 97.62 86 TYR A N 1
ATOM 716 C CA . TYR A 1 86 ? 6.055 8.372 -2.209 1.00 97.62 86 TYR A CA 1
ATOM 717 C C . TYR A 1 86 ? 7.232 9.333 -2.415 1.00 97.62 86 TYR A C 1
ATOM 719 O O . TYR A 1 86 ? 8.335 8.900 -2.750 1.00 97.62 86 TYR A O 1
ATOM 727 N N . ASN A 1 87 ? 7.022 10.630 -2.168 1.00 97.88 87 ASN A N 1
ATOM 728 C CA . ASN A 1 87 ? 8.037 11.660 -2.383 1.00 97.88 87 ASN A CA 1
ATOM 729 C C . ASN A 1 87 ? 9.231 11.493 -1.441 1.00 97.88 87 ASN A C 1
ATOM 731 O O . ASN A 1 87 ? 10.370 11.569 -1.893 1.00 97.88 87 ASN A O 1
ATOM 735 N N . LEU A 1 88 ? 9.001 11.211 -0.154 1.00 97.62 88 LEU A N 1
ATOM 736 C CA . LEU A 1 88 ? 10.086 10.953 0.796 1.00 97.62 88 LEU A CA 1
ATOM 737 C C . LEU A 1 88 ? 10.901 9.708 0.409 1.00 97.62 88 LEU A C 1
ATOM 739 O O . LEU A 1 88 ? 12.136 9.729 0.473 1.00 97.62 88 LEU A O 1
ATOM 743 N N . GLY A 1 89 ? 10.227 8.642 -0.037 1.00 97.81 89 GLY A N 1
ATOM 744 C CA . GLY A 1 89 ? 10.873 7.435 -0.548 1.00 97.81 89 GLY A CA 1
ATOM 745 C C . GLY A 1 89 ? 11.726 7.718 -1.786 1.00 97.81 89 GLY A C 1
ATOM 746 O O . GLY A 1 89 ? 12.912 7.388 -1.804 1.00 97.81 89 GLY A O 1
ATOM 747 N N . ARG A 1 90 ? 11.153 8.393 -2.789 1.00 98.25 90 ARG A N 1
ATOM 748 C CA . ARG A 1 90 ? 11.826 8.789 -4.036 1.00 98.25 90 ARG A CA 1
ATOM 749 C C . ARG A 1 90 ? 13.053 9.651 -3.764 1.00 98.25 90 ARG A C 1
ATOM 751 O O . ARG A 1 90 ? 14.141 9.381 -4.268 1.00 98.25 90 ARG A O 1
ATOM 758 N N . ASP A 1 91 ? 12.893 10.671 -2.933 1.00 98.00 91 ASP A N 1
ATOM 759 C CA . ASP A 1 91 ? 13.967 11.582 -2.566 1.00 98.00 91 ASP A CA 1
ATOM 760 C C . ASP A 1 91 ? 15.092 10.858 -1.820 1.00 98.00 91 ASP A C 1
ATOM 762 O O . ASP A 1 91 ? 16.266 11.174 -2.013 1.00 98.00 91 ASP A O 1
ATOM 766 N N . THR A 1 92 ? 14.754 9.866 -0.995 1.00 97.88 92 THR A N 1
ATOM 767 C CA . THR A 1 92 ? 15.739 9.028 -0.307 1.00 97.88 92 THR A CA 1
ATOM 768 C C . THR A 1 92 ? 16.538 8.163 -1.287 1.00 97.88 92 THR A C 1
ATOM 770 O O . THR A 1 92 ? 17.765 8.106 -1.155 1.00 97.88 92 THR A O 1
ATOM 773 N N . LEU A 1 93 ? 15.888 7.562 -2.293 1.00 98.06 93 LEU A N 1
ATOM 774 C CA . LEU A 1 93 ? 16.567 6.803 -3.355 1.00 98.06 93 LEU A CA 1
ATOM 775 C C . LEU A 1 93 ? 17.617 7.666 -4.071 1.00 98.06 93 LEU A C 1
ATOM 777 O O . LEU A 1 93 ? 18.775 7.269 -4.190 1.00 98.06 93 LEU A O 1
ATOM 781 N N . VAL A 1 94 ? 17.239 8.876 -4.489 1.00 98.12 94 VAL A N 1
ATOM 782 C CA . VAL A 1 94 ? 18.136 9.788 -5.219 1.00 98.12 94 VAL A CA 1
ATOM 783 C C . VAL A 1 94 ? 19.240 10.323 -4.300 1.00 98.12 94 VAL A C 1
ATOM 785 O O . VAL A 1 94 ? 20.431 10.151 -4.557 1.00 98.12 94 VAL A O 1
ATOM 788 N N . LYS A 1 95 ? 18.872 10.933 -3.167 1.00 97.12 95 LYS A N 1
ATOM 789 C CA . LYS A 1 95 ? 19.823 11.663 -2.313 1.00 97.12 95 LYS A CA 1
ATOM 790 C C . LYS A 1 95 ? 20.784 10.731 -1.575 1.00 97.12 95 LYS A C 1
ATOM 792 O O . LYS A 1 95 ? 21.978 11.042 -1.490 1.00 97.12 95 LYS A O 1
ATOM 797 N N . LYS A 1 96 ? 20.282 9.614 -1.030 1.00 96.25 96 LYS A N 1
ATOM 798 C CA . LYS A 1 96 ? 21.067 8.697 -0.183 1.00 96.25 96 LYS A CA 1
ATOM 799 C C . LYS A 1 96 ? 21.606 7.495 -0.949 1.00 96.25 96 LYS A C 1
ATOM 801 O O . LYS A 1 96 ? 22.764 7.151 -0.742 1.00 96.25 96 LYS A O 1
ATOM 806 N N . LEU A 1 97 ? 20.796 6.877 -1.811 1.00 96.50 97 LEU A N 1
ATOM 807 C CA . LEU A 1 97 ? 21.190 5.673 -2.556 1.00 96.50 97 LEU A CA 1
ATOM 808 C C . LEU A 1 97 ? 21.740 5.970 -3.959 1.00 96.50 97 LEU A C 1
ATOM 810 O O . LEU A 1 97 ? 22.134 5.044 -4.656 1.00 96.50 97 LEU A O 1
ATOM 814 N N . LYS A 1 98 ? 21.834 7.253 -4.342 1.00 97.00 98 LYS A N 1
ATOM 815 C CA . LYS A 1 98 ? 22.479 7.723 -5.581 1.00 97.00 98 LYS A CA 1
ATOM 816 C C . LYS A 1 98 ? 21.866 7.142 -6.855 1.00 97.00 98 LYS A C 1
ATOM 818 O O . LYS A 1 98 ? 22.549 6.981 -7.863 1.00 97.00 98 LYS A O 1
ATOM 823 N N . TYR A 1 99 ? 20.565 6.866 -6.810 1.00 98.00 99 TYR A N 1
ATOM 824 C CA . TYR A 1 99 ? 19.786 6.580 -8.009 1.00 98.00 99 TYR A CA 1
ATOM 825 C C . TYR A 1 99 ? 19.810 7.798 -8.957 1.00 98.00 99 TYR A C 1
ATOM 827 O O . TYR A 1 99 ? 19.944 8.923 -8.470 1.00 98.00 99 TYR A O 1
ATOM 835 N N . PRO A 1 100 ? 19.671 7.603 -10.285 1.00 97.88 100 PRO A N 1
ATOM 836 C CA . PRO A 1 100 ? 19.729 8.685 -11.270 1.00 97.88 100 PRO A CA 1
ATOM 837 C C . PRO A 1 100 ? 18.871 9.905 -10.909 1.00 97.88 100 PRO A C 1
ATOM 839 O O . PRO A 1 100 ? 17.695 9.760 -10.580 1.00 97.88 100 PRO A O 1
ATOM 842 N N . ASP A 1 101 ? 19.422 11.116 -11.039 1.00 97.19 101 ASP A N 1
ATOM 843 C CA . ASP A 1 101 ? 18.736 12.359 -10.643 1.00 97.19 101 ASP A CA 1
ATOM 844 C C . ASP A 1 101 ? 17.408 12.583 -11.380 1.00 97.19 101 ASP A C 1
ATOM 846 O O . ASP A 1 101 ? 16.486 13.205 -10.855 1.00 97.19 101 ASP A O 1
ATOM 850 N N . SER A 1 102 ? 17.269 12.039 -12.586 1.00 97.06 102 SER A N 1
ATOM 851 C CA . SER A 1 102 ? 16.026 12.002 -13.364 1.00 97.06 102 SER A CA 1
ATOM 852 C C . SER A 1 102 ? 14.848 11.374 -12.609 1.00 97.06 102 SER A C 1
ATOM 854 O O . SER A 1 102 ? 13.714 11.800 -12.827 1.00 97.06 102 SER A O 1
ATOM 856 N N . ILE A 1 103 ? 15.091 10.433 -11.686 1.00 97.69 103 ILE A N 1
ATOM 857 C CA . ILE A 1 103 ? 14.053 9.810 -10.846 1.00 97.69 103 ILE A CA 1
ATOM 858 C C . ILE A 1 103 ? 13.366 10.837 -9.943 1.00 97.69 103 ILE A C 1
ATOM 860 O O . ILE A 1 103 ? 12.194 10.662 -9.624 1.00 97.69 103 ILE A O 1
ATOM 864 N N . SER A 1 104 ? 14.025 11.950 -9.594 1.00 97.19 104 SER A N 1
ATOM 865 C CA . SER A 1 104 ? 13.406 13.039 -8.818 1.00 97.19 104 SER A CA 1
ATOM 866 C C . SER A 1 104 ? 12.197 13.679 -9.512 1.00 97.19 104 SER A C 1
ATOM 868 O O . SER A 1 104 ? 11.364 14.285 -8.844 1.00 97.19 104 SER A O 1
ATOM 870 N N . LYS A 1 105 ? 12.077 13.515 -10.836 1.00 96.94 105 LYS A N 1
ATOM 871 C CA . LYS A 1 105 ? 10.976 14.036 -11.658 1.00 96.94 105 LYS A CA 1
ATOM 872 C C . LYS A 1 105 ? 9.799 13.065 -11.780 1.00 96.94 105 LYS A C 1
ATOM 874 O O . LYS A 1 105 ? 8.832 13.381 -12.461 1.00 96.94 105 LYS A O 1
ATOM 879 N N . LEU A 1 106 ? 9.893 11.866 -11.200 1.00 97.19 106 LEU A N 1
ATOM 880 C CA . LEU A 1 106 ? 8.797 10.901 -11.227 1.00 97.19 106 LEU A CA 1
ATOM 881 C C . LEU A 1 106 ? 7.703 11.327 -10.251 1.00 97.19 106 LEU A C 1
ATOM 883 O O . LEU A 1 106 ? 7.978 11.531 -9.066 1.00 97.19 106 LEU A O 1
ATOM 887 N N . ASP A 1 107 ? 6.468 11.372 -10.737 1.00 95.56 107 ASP A N 1
ATOM 888 C CA . ASP A 1 107 ? 5.290 11.729 -9.951 1.00 95.56 107 ASP A CA 1
ATOM 889 C C . ASP A 1 107 ? 4.526 10.495 -9.480 1.00 95.56 107 ASP A C 1
ATOM 891 O O . ASP A 1 107 ? 4.418 9.490 -10.191 1.00 95.56 107 ASP A O 1
ATOM 895 N N . TYR A 1 108 ? 3.947 10.587 -8.281 1.00 95.62 108 TYR A N 1
ATOM 896 C CA . TYR A 1 108 ? 3.048 9.553 -7.789 1.00 95.62 108 TYR A CA 1
ATOM 897 C C . TYR A 1 108 ? 1.844 9.419 -8.727 1.00 95.62 108 TYR A C 1
ATOM 899 O O . TYR A 1 108 ? 1.172 10.401 -9.044 1.00 95.62 108 TYR A O 1
ATOM 907 N N . ARG A 1 109 ? 1.562 8.183 -9.152 1.00 90.69 109 ARG A N 1
ATOM 908 C CA . ARG A 1 109 ? 0.393 7.842 -9.968 1.00 90.69 109 ARG A CA 1
ATOM 909 C C . ARG A 1 109 ? -0.685 7.250 -9.074 1.00 90.69 109 ARG A C 1
ATOM 911 O O . ARG A 1 109 ? -0.665 6.038 -8.828 1.00 90.69 109 ARG A O 1
ATOM 918 N N . PRO A 1 110 ? -1.613 8.076 -8.578 1.00 87.25 110 PRO A N 1
ATOM 919 C CA . PRO A 1 110 ? -2.593 7.602 -7.632 1.00 87.25 110 PRO A CA 1
ATOM 920 C C . PRO A 1 110 ? -3.508 6.612 -8.378 1.00 87.25 110 PRO A C 1
ATOM 922 O O . PRO A 1 110 ? -3.940 6.865 -9.508 1.00 87.25 110 PRO A O 1
ATOM 925 N N . GLY A 1 111 ? -3.691 5.423 -7.797 1.00 83.75 111 GLY A N 1
ATOM 926 C CA . GLY A 1 111 ? -4.560 4.380 -8.350 1.00 83.75 111 GLY A CA 1
ATOM 927 C C . GLY A 1 111 ? -3.987 3.313 -9.217 1.00 83.75 111 GLY A C 1
ATOM 928 O O . GLY A 1 111 ? -4.707 2.381 -9.568 1.00 83.75 111 GLY A O 1
ATOM 929 N N . PHE A 1 112 ? -2.717 3.445 -9.555 1.00 88.94 112 PHE A N 1
ATOM 930 C CA . PHE A 1 112 ? -2.031 2.382 -10.251 1.00 88.94 112 PHE A CA 1
ATOM 931 C C . PHE A 1 112 ? -1.966 1.116 -9.380 1.00 88.94 112 PHE A C 1
ATOM 933 O O . PHE A 1 112 ? -2.387 0.041 -9.802 1.00 88.94 112 PHE A O 1
ATOM 940 N N . ALA A 1 113 ? -1.489 1.259 -8.141 1.00 89.81 113 ALA A N 1
ATOM 941 C CA . ALA A 1 113 ? -1.501 0.193 -7.149 1.00 89.81 113 ALA A CA 1
ATOM 942 C C . ALA A 1 113 ? -2.742 0.306 -6.256 1.00 89.81 113 ALA A C 1
ATOM 944 O O . ALA A 1 113 ? -3.174 1.402 -5.895 1.00 89.81 113 ALA A O 1
ATOM 945 N N . VAL A 1 114 ? -3.291 -0.842 -5.865 1.00 87.62 114 VAL A N 1
ATOM 946 C CA . VAL A 1 114 ? -4.378 -0.940 -4.886 1.00 87.62 114 VAL A CA 1
ATOM 947 C C . VAL A 1 114 ? -4.009 -1.947 -3.802 1.00 87.62 114 VAL A C 1
ATOM 949 O O . VAL A 1 114 ? -3.231 -2.876 -4.030 1.00 87.62 114 VAL A O 1
ATOM 952 N N . ARG A 1 115 ? -4.571 -1.771 -2.604 1.00 88.06 115 ARG A N 1
ATOM 953 C CA . ARG A 1 115 ? -4.375 -2.702 -1.487 1.00 88.06 115 ARG A CA 1
ATOM 954 C C . ARG A 1 115 ? -4.801 -4.123 -1.879 1.00 88.06 115 ARG A C 1
ATOM 956 O O . ARG A 1 115 ? -5.809 -4.313 -2.557 1.00 88.06 115 ARG A O 1
ATOM 963 N N . GLY A 1 116 ? -4.044 -5.118 -1.422 1.00 87.62 116 GLY A N 1
ATOM 964 C CA . GLY A 1 116 ? -4.307 -6.540 -1.655 1.00 87.62 116 GLY A CA 1
ATOM 965 C C . GLY A 1 116 ? -3.648 -7.128 -2.906 1.00 87.62 116 GLY A C 1
ATOM 966 O O . GLY A 1 116 ? -3.712 -8.344 -3.094 1.00 87.62 116 GLY A O 1
ATOM 967 N N . LEU A 1 117 ? -2.991 -6.309 -3.738 1.00 91.75 117 LEU A N 1
ATOM 968 C CA . LEU A 1 117 ? -2.118 -6.812 -4.801 1.00 91.75 117 LEU A CA 1
ATOM 969 C C . LEU A 1 117 ? -0.916 -7.566 -4.219 1.00 91.75 117 LEU A C 1
ATOM 971 O O . LEU A 1 117 ? -0.570 -7.412 -3.045 1.00 91.75 117 LEU A O 1
ATOM 975 N N . HIS A 1 118 ? -0.281 -8.369 -5.064 1.00 94.69 118 HIS A N 1
ATOM 976 C CA . HIS A 1 118 ? 0.937 -9.098 -4.749 1.00 94.69 118 HIS A CA 1
ATOM 977 C C . HIS A 1 118 ? 2.063 -8.629 -5.659 1.00 94.69 118 HIS A C 1
ATOM 979 O O . HIS A 1 118 ? 1.830 -8.333 -6.828 1.00 94.69 118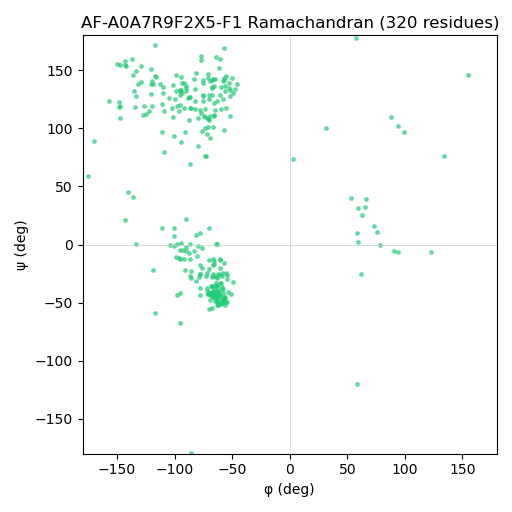 HIS A O 1
ATOM 985 N N . TYR A 1 119 ? 3.280 -8.586 -5.136 1.00 96.12 119 TYR A N 1
ATOM 986 C CA . TYR A 1 119 ? 4.480 -8.305 -5.906 1.00 96.12 119 TYR A CA 1
ATOM 987 C C . TYR A 1 119 ? 5.432 -9.495 -5.822 1.00 96.12 119 TYR A C 1
ATOM 989 O O . TYR A 1 119 ? 5.856 -9.871 -4.729 1.00 96.12 119 TYR A O 1
ATOM 997 N N . ASP A 1 120 ? 5.734 -10.097 -6.970 1.00 96.19 120 ASP A N 1
ATOM 998 C CA . ASP A 1 120 ? 6.766 -11.119 -7.131 1.00 96.19 120 ASP A CA 1
ATOM 999 C C . ASP A 1 120 ? 8.131 -10.425 -7.201 1.00 96.19 120 ASP A C 1
ATOM 1001 O O . ASP A 1 120 ? 8.457 -9.743 -8.175 1.00 96.19 120 ASP A O 1
ATOM 1005 N N . ILE A 1 121 ? 8.914 -10.581 -6.136 1.00 95.56 121 ILE A N 1
ATOM 1006 C CA . ILE A 1 121 ? 10.210 -9.929 -5.945 1.00 95.56 121 ILE A CA 1
ATOM 1007 C C . ILE A 1 121 ? 11.259 -10.538 -6.876 1.00 95.56 121 ILE A C 1
ATOM 1009 O O . ILE A 1 121 ? 12.090 -9.805 -7.408 1.00 95.56 121 ILE A O 1
ATOM 1013 N N . GLU A 1 122 ? 11.211 -11.857 -7.096 1.00 92.38 122 GLU A N 1
ATOM 1014 C CA . GLU A 1 122 ? 12.153 -12.557 -7.977 1.00 92.38 122 GLU A CA 1
ATOM 1015 C C . GLU A 1 122 ? 11.952 -12.121 -9.436 1.00 92.38 122 GLU A C 1
ATOM 1017 O O . GLU A 1 122 ? 12.923 -11.921 -10.163 1.00 92.38 122 GLU A O 1
ATOM 1022 N N . LYS A 1 123 ? 10.695 -11.953 -9.869 1.00 95.06 123 LYS A N 1
ATOM 1023 C CA . LYS A 1 123 ? 10.352 -11.622 -11.264 1.00 95.06 123 LYS A CA 1
ATOM 1024 C C . LYS A 1 123 ? 10.155 -10.132 -11.532 1.00 95.06 123 LYS A C 1
ATOM 1026 O O . LYS A 1 123 ? 10.066 -9.747 -12.696 1.00 95.06 123 LYS A O 1
ATOM 1031 N N . GLY A 1 124 ? 10.049 -9.306 -10.493 1.00 96.94 124 GLY A N 1
ATOM 1032 C CA . GLY A 1 124 ? 9.764 -7.877 -10.624 1.00 96.94 124 GLY A CA 1
ATOM 1033 C C . GLY A 1 124 ? 8.367 -7.584 -11.172 1.00 96.94 124 GLY A C 1
ATOM 1034 O O . GLY A 1 124 ? 8.215 -6.702 -12.017 1.00 96.94 124 GLY A O 1
ATOM 1035 N N . LEU A 1 125 ? 7.363 -8.359 -10.745 1.00 97.88 125 LEU A N 1
ATOM 1036 C CA . LEU A 1 125 ? 6.003 -8.284 -11.284 1.00 97.88 125 LEU A CA 1
ATOM 1037 C C . LEU A 1 125 ? 4.974 -7.945 -10.210 1.00 97.88 125 LEU A C 1
ATOM 1039 O O . LEU A 1 125 ? 4.883 -8.637 -9.201 1.00 97.88 125 LEU A O 1
ATOM 1043 N N . LEU A 1 126 ? 4.136 -6.946 -10.475 1.00 97.69 126 LEU A N 1
ATOM 1044 C CA . LEU A 1 126 ? 2.926 -6.661 -9.704 1.00 97.69 126 LEU A CA 1
ATOM 1045 C C . LEU A 1 126 ? 1.751 -7.433 -10.313 1.00 97.69 126 LEU A C 1
ATOM 1047 O O . LEU A 1 126 ? 1.562 -7.409 -11.526 1.00 97.69 126 LEU A O 1
ATOM 1051 N N . LEU A 1 127 ? 0.957 -8.122 -9.498 1.00 96.00 127 LEU A N 1
ATOM 1052 C CA . LEU A 1 127 ? -0.147 -8.954 -9.966 1.00 96.00 127 LEU A CA 1
ATOM 1053 C C . LEU A 1 127 ? -1.290 -9.039 -8.955 1.00 96.00 127 LEU A C 1
ATOM 1055 O O . LEU A 1 127 ? -1.103 -8.908 -7.744 1.00 96.00 127 LEU A O 1
ATOM 1059 N N . LYS A 1 128 ? -2.495 -9.319 -9.455 1.00 94.88 128 LYS A N 1
ATOM 1060 C CA . LYS A 1 128 ? -3.624 -9.724 -8.618 1.00 94.88 128 LYS A CA 1
ATOM 1061 C C . LYS A 1 128 ? -3.722 -11.246 -8.579 1.00 94.88 128 LYS A C 1
ATOM 1063 O O . LYS A 1 128 ? -3.700 -11.910 -9.615 1.00 94.88 128 LYS A O 1
ATOM 1068 N N . ILE A 1 129 ? -3.882 -11.766 -7.371 1.00 91.88 129 ILE A N 1
ATOM 1069 C CA . ILE A 1 129 ? -4.107 -13.182 -7.092 1.00 91.88 129 ILE A CA 1
ATOM 1070 C C . ILE A 1 129 ? -5.464 -13.305 -6.394 1.00 91.88 129 ILE A C 1
ATOM 1072 O O . ILE A 1 129 ? -5.828 -12.429 -5.603 1.00 91.88 129 ILE A O 1
ATOM 1076 N N . ASP A 1 130 ? -6.237 -14.336 -6.724 1.00 88.75 130 ASP A N 1
ATOM 1077 C CA . ASP A 1 130 ? -7.512 -14.622 -6.063 1.00 88.75 130 ASP A CA 1
ATOM 1078 C C . ASP A 1 130 ? -7.354 -15.472 -4.784 1.00 88.75 130 ASP A C 1
ATOM 1080 O O . ASP A 1 130 ? -6.254 -15.847 -4.377 1.00 88.75 130 ASP A O 1
ATOM 1084 N N . SER A 1 131 ? -8.471 -15.787 -4.124 1.00 88.19 131 SER A N 1
ATOM 1085 C CA . SER A 1 131 ? -8.481 -16.604 -2.903 1.00 88.19 131 SER A CA 1
ATOM 1086 C C . SER A 1 131 ? -8.042 -18.059 -3.112 1.00 88.19 131 SER A C 1
ATOM 1088 O O . SER A 1 131 ? -7.774 -18.750 -2.134 1.00 88.19 131 SER A O 1
ATOM 1090 N N . PHE A 1 132 ? -7.981 -18.535 -4.359 1.00 89.81 132 PHE A N 1
ATOM 1091 C CA . PHE A 1 132 ? -7.514 -19.872 -4.736 1.00 89.81 132 PHE A CA 1
ATOM 1092 C C . PHE A 1 132 ? -6.070 -19.856 -5.256 1.00 89.81 132 PHE A C 1
ATOM 1094 O O . PHE A 1 132 ? -5.608 -20.839 -5.836 1.00 89.81 132 PHE A O 1
ATOM 1101 N N . LEU A 1 133 ? -5.353 -18.750 -5.032 1.00 92.38 133 LEU A N 1
ATOM 1102 C CA . LEU A 1 133 ? -3.980 -18.526 -5.474 1.00 92.38 133 LEU A CA 1
ATOM 1103 C C . LEU A 1 133 ? -3.814 -18.523 -6.999 1.00 92.38 133 LEU A C 1
ATOM 1105 O O . LEU A 1 133 ? -2.726 -18.803 -7.508 1.00 92.38 133 LEU A O 1
ATOM 1109 N N . GLN A 1 134 ? -4.871 -18.204 -7.748 1.00 94.81 134 GLN A N 1
ATOM 1110 C CA . GLN A 1 134 ? -4.782 -18.065 -9.195 1.00 94.81 134 GLN A CA 1
ATOM 1111 C C . GLN A 1 134 ? -4.433 -16.636 -9.596 1.00 94.81 134 GLN A C 1
ATOM 1113 O O . GLN A 1 134 ? -5.021 -15.666 -9.117 1.00 94.81 134 GLN A O 1
ATOM 1118 N N . ILE A 1 135 ? -3.485 -16.513 -10.523 1.00 93.56 135 ILE A N 1
ATOM 1119 C CA . ILE A 1 135 ? -3.135 -15.249 -11.164 1.00 93.56 135 ILE A CA 1
ATOM 1120 C C . ILE A 1 135 ? -4.325 -14.787 -12.002 1.00 93.56 135 ILE A C 1
ATOM 1122 O O . ILE A 1 135 ? -4.739 -15.462 -12.952 1.00 93.56 135 ILE A O 1
ATOM 1126 N N . GLN A 1 136 ? -4.830 -13.592 -11.707 1.00 92.62 136 GLN A N 1
ATOM 1127 C CA . GLN A 1 136 ? -5.810 -12.938 -12.558 1.00 92.62 136 GLN A CA 1
ATOM 1128 C C . GLN A 1 136 ? -5.101 -12.429 -13.821 1.00 92.62 136 GLN A C 1
ATOM 1130 O O . GLN A 1 136 ? -4.451 -11.382 -13.816 1.00 92.62 136 GLN A O 1
ATOM 1135 N N . LEU A 1 137 ? -5.215 -13.172 -14.920 1.00 89.50 137 LEU A N 1
ATOM 1136 C CA . LEU A 1 137 ? -4.658 -12.761 -16.211 1.00 89.50 137 LEU A CA 1
ATOM 1137 C C . LEU A 1 137 ? -5.174 -11.374 -16.638 1.00 89.50 137 LEU A C 1
ATOM 1139 O O . LEU A 1 137 ? -6.314 -11.003 -16.350 1.00 89.50 137 LEU A O 1
ATOM 1143 N N . GLY A 1 138 ? -4.314 -10.599 -17.302 1.00 88.44 138 GLY A N 1
ATOM 1144 C CA . GLY A 1 138 ? -4.552 -9.190 -17.637 1.00 88.44 138 GLY A CA 1
ATOM 1145 C C . GLY A 1 138 ? -4.337 -8.198 -16.485 1.00 88.44 138 GLY A C 1
ATOM 1146 O O . GLY A 1 138 ? -4.489 -6.999 -16.695 1.00 88.44 138 GLY A O 1
ATOM 1147 N N . SER A 1 139 ? -3.974 -8.666 -15.285 1.00 91.31 139 SER A N 1
ATOM 1148 C CA . SER A 1 139 ? -3.650 -7.807 -14.130 1.00 91.31 139 SER A CA 1
ATOM 1149 C C . SER A 1 139 ? -2.168 -7.819 -13.740 1.00 91.31 139 SER A C 1
ATOM 1151 O O . SER A 1 139 ? -1.823 -7.392 -12.641 1.00 91.31 139 SER A O 1
ATOM 1153 N N . VAL A 1 140 ? -1.299 -8.342 -14.610 1.00 95.44 140 VAL A N 1
ATOM 1154 C CA . VAL A 1 140 ? 0.137 -8.485 -14.341 1.00 95.44 140 VAL A CA 1
ATOM 1155 C C . VAL A 1 140 ? 0.907 -7.344 -14.991 1.00 95.44 140 VAL A C 1
ATOM 1157 O O . VAL A 1 140 ? 0.705 -7.057 -16.169 1.00 95.44 140 VAL A O 1
ATOM 1160 N N . TYR A 1 141 ? 1.795 -6.718 -14.227 1.00 97.69 141 TYR A N 1
ATOM 1161 C CA . TYR A 1 141 ? 2.540 -5.527 -14.612 1.00 97.69 141 TYR A CA 1
ATOM 1162 C C . TYR A 1 141 ? 4.027 -5.675 -14.309 1.00 97.69 141 TYR A C 1
ATOM 1164 O O . TYR A 1 141 ? 4.401 -6.148 -13.235 1.00 97.69 141 TYR A O 1
ATOM 1172 N N . ARG A 1 142 ? 4.864 -5.222 -15.244 1.00 97.31 142 ARG A N 1
ATOM 1173 C CA . ARG A 1 142 ? 6.298 -4.981 -15.060 1.00 97.31 142 ARG A CA 1
ATOM 1174 C C . ARG A 1 142 ? 6.497 -3.473 -15.073 1.00 97.31 142 ARG A C 1
ATOM 1176 O O . ARG A 1 142 ? 6.201 -2.824 -16.073 1.00 97.31 142 ARG A O 1
ATOM 1183 N N . GLY A 1 143 ? 6.925 -2.910 -13.947 1.00 96.62 143 GLY A N 1
ATOM 1184 C CA . GLY A 1 143 ? 6.851 -1.464 -13.761 1.00 96.62 143 GLY A CA 1
ATOM 1185 C C . GLY A 1 143 ? 5.406 -0.979 -13.897 1.00 96.62 143 GLY A C 1
ATOM 1186 O O . GLY A 1 143 ? 4.530 -1.432 -13.162 1.00 96.62 143 GLY A O 1
ATOM 1187 N N . LEU A 1 144 ? 5.144 -0.089 -14.852 1.00 95.06 144 LEU A N 1
ATOM 1188 C CA . LEU A 1 144 ? 3.806 0.434 -15.153 1.00 95.06 144 LEU A CA 1
ATOM 1189 C C . LEU A 1 144 ? 3.200 -0.180 -16.419 1.00 95.06 144 LEU A C 1
ATOM 1191 O O . LEU A 1 144 ? 2.065 0.142 -16.781 1.00 95.06 144 LEU A O 1
ATOM 1195 N N . SER A 1 145 ? 3.937 -1.073 -17.074 1.00 95.81 145 SER A N 1
ATOM 1196 C CA . SER A 1 145 ? 3.561 -1.682 -18.340 1.00 95.81 145 SER A CA 1
ATOM 1197 C C . SER A 1 145 ? 2.887 -3.042 -18.124 1.00 95.81 145 SER A C 1
ATOM 1199 O O . SER A 1 145 ? 3.395 -3.865 -17.354 1.00 95.81 145 SER A O 1
ATOM 1201 N N . PRO A 1 146 ? 1.738 -3.310 -18.773 1.00 95.44 146 PRO A N 1
ATOM 1202 C CA . PRO A 1 146 ? 1.077 -4.604 -18.669 1.00 95.44 146 PRO A CA 1
ATOM 1203 C C . PRO A 1 146 ? 1.923 -5.696 -19.335 1.00 95.44 146 PRO A C 1
ATOM 1205 O O . PRO A 1 146 ? 2.512 -5.484 -20.395 1.00 95.44 146 PRO A O 1
ATOM 1208 N N . VAL A 1 147 ? 1.950 -6.881 -18.729 1.00 94.88 147 VAL A N 1
ATOM 1209 C CA . VAL A 1 147 ? 2.644 -8.055 -19.272 1.00 94.88 147 VAL A CA 1
ATOM 1210 C C . VAL A 1 147 ? 1.649 -8.925 -20.048 1.00 94.88 147 VAL A C 1
ATOM 1212 O O . VAL A 1 147 ? 0.602 -9.275 -19.492 1.00 94.88 147 VAL A O 1
ATOM 1215 N N . PRO A 1 148 ? 1.949 -9.314 -21.304 1.00 95.81 148 PRO A N 1
ATOM 1216 C CA . PRO A 1 148 ? 1.097 -10.210 -22.082 1.00 95.81 148 PRO A CA 1
ATOM 1217 C C . PRO A 1 148 ? 0.846 -11.543 -21.372 1.00 95.81 148 PRO A C 1
ATOM 1219 O O . PRO A 1 148 ? 1.739 -12.111 -20.738 1.00 95.81 148 PRO A O 1
ATOM 1222 N N . ASN A 1 149 ? -0.365 -12.083 -21.506 1.00 94.19 149 ASN A N 1
ATOM 1223 C CA . ASN A 1 149 ? -0.761 -13.307 -20.808 1.00 94.19 149 ASN A CA 1
ATOM 1224 C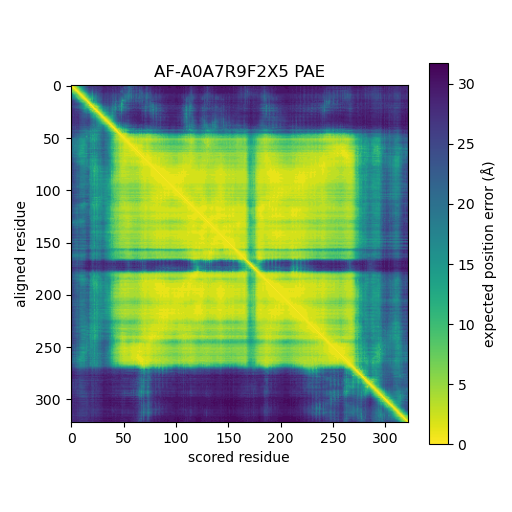 C . ASN A 1 149 ? 0.113 -14.508 -21.191 1.00 94.19 149 ASN A C 1
ATOM 1226 O O . ASN A 1 149 ? 0.389 -15.362 -20.352 1.00 94.19 149 ASN A O 1
ATOM 1230 N N . GLU A 1 150 ? 0.573 -14.564 -22.436 1.00 95.38 150 GLU A N 1
ATOM 1231 C CA . GLU A 1 150 ? 1.459 -15.602 -22.959 1.00 95.38 150 GLU A CA 1
ATOM 1232 C C . GLU A 1 150 ? 2.800 -15.595 -22.216 1.00 95.38 150 GLU A C 1
ATOM 1234 O O . GLU A 1 150 ? 3.325 -16.645 -21.840 1.00 95.38 150 GLU A O 1
ATOM 1239 N N . GLU A 1 151 ? 3.330 -14.402 -21.941 1.00 96.31 151 GLU A N 1
ATOM 1240 C CA . GLU A 1 151 ? 4.549 -14.234 -21.161 1.00 96.31 151 GLU A CA 1
ATOM 1241 C C . GLU A 1 151 ? 4.327 -14.614 -19.694 1.00 96.31 151 GLU A C 1
ATOM 1243 O O . GLU A 1 151 ? 5.140 -15.345 -19.130 1.00 96.31 151 GLU A O 1
ATOM 1248 N N . VAL A 1 152 ? 3.207 -14.201 -19.091 1.00 95.75 152 VAL A N 1
ATOM 1249 C CA . VAL A 1 152 ? 2.845 -14.595 -17.719 1.00 95.75 152 VAL A CA 1
ATOM 1250 C C . VAL A 1 152 ? 2.778 -16.120 -17.592 1.00 95.75 152 VAL A C 1
ATOM 1252 O O . VAL A 1 152 ? 3.384 -16.697 -16.689 1.00 95.75 152 VAL A O 1
ATOM 1255 N N . LEU A 1 153 ? 2.091 -16.793 -18.517 1.00 94.56 153 LEU A N 1
ATOM 1256 C CA . LEU A 1 153 ? 1.964 -18.251 -18.517 1.00 94.56 153 LEU A CA 1
ATOM 1257 C C . LEU A 1 153 ? 3.316 -18.945 -18.715 1.00 94.56 153 LEU A C 1
ATOM 1259 O O . LEU A 1 153 ? 3.563 -19.976 -18.092 1.00 94.56 153 LEU A O 1
ATOM 1263 N N . ARG A 1 154 ? 4.222 -18.365 -19.509 1.00 95.38 154 ARG A N 1
ATOM 1264 C CA . ARG A 1 154 ? 5.598 -18.862 -19.653 1.00 95.38 154 ARG A CA 1
ATOM 1265 C C . ARG A 1 154 ? 6.406 -18.704 -18.362 1.00 95.38 154 ARG A C 1
ATOM 1267 O O . ARG A 1 154 ? 7.120 -19.629 -17.980 1.00 95.38 154 ARG A O 1
ATOM 1274 N N . LEU A 1 155 ? 6.292 -17.557 -17.691 1.00 94.69 155 LEU A N 1
ATOM 1275 C CA . LEU A 1 155 ? 7.044 -17.241 -16.472 1.00 94.69 155 LEU A CA 1
ATOM 1276 C C . LEU A 1 155 ? 6.605 -18.083 -15.269 1.00 94.69 155 LEU A C 1
ATOM 1278 O O . LEU A 1 155 ? 7.450 -18.546 -14.505 1.00 94.69 155 LEU A O 1
ATOM 1282 N N . TYR A 1 156 ? 5.298 -18.290 -15.099 1.00 93.56 156 TYR A N 1
ATOM 1283 C CA . TYR A 1 156 ? 4.753 -19.027 -13.954 1.00 93.56 156 TYR A CA 1
ATOM 1284 C C . TYR A 1 156 ? 4.476 -20.506 -14.247 1.00 93.56 156 TYR A C 1
ATOM 1286 O O . TYR A 1 156 ? 4.251 -21.271 -13.311 1.00 93.56 156 TYR A O 1
ATOM 1294 N N . ARG A 1 157 ? 4.515 -20.938 -15.519 1.00 90.25 157 ARG A N 1
ATOM 1295 C CA . ARG A 1 157 ? 4.185 -22.291 -16.032 1.00 90.25 157 ARG A CA 1
ATOM 1296 C C . ARG A 1 157 ? 2.740 -22.748 -15.798 1.00 90.25 157 ARG A C 1
ATOM 1298 O O . ARG A 1 157 ? 2.236 -23.585 -16.539 1.00 90.25 157 ARG A O 1
ATOM 1305 N N . ASN A 1 158 ? 2.075 -22.217 -14.780 1.00 85.94 158 ASN A N 1
ATOM 1306 C CA . ASN A 1 158 ? 0.686 -22.455 -14.427 1.00 85.94 158 ASN A CA 1
ATOM 1307 C C . ASN A 1 158 ? 0.074 -21.144 -13.901 1.00 85.94 158 ASN A C 1
ATOM 1309 O O . ASN A 1 158 ? 0.786 -20.251 -13.449 1.00 85.94 158 ASN A O 1
ATOM 1313 N N . LYS A 1 159 ? -1.255 -21.028 -13.946 1.00 89.19 159 LYS A N 1
ATOM 1314 C CA . LYS A 1 159 ? -1.995 -19.907 -13.351 1.00 89.19 159 LYS A CA 1
ATOM 1315 C C . LYS A 1 159 ? -2.037 -19.976 -11.828 1.00 89.19 159 LYS A C 1
ATOM 1317 O O . LYS A 1 159 ? -2.194 -18.944 -11.193 1.00 89.19 159 LYS A O 1
ATOM 1322 N N . THR A 1 160 ? -1.950 -21.174 -11.255 1.00 93.00 160 THR A N 1
ATOM 1323 C CA . THR A 1 160 ? -2.012 -21.368 -9.799 1.00 93.00 160 THR A CA 1
ATOM 1324 C C . THR A 1 160 ? -0.618 -21.250 -9.205 1.00 93.00 160 THR A C 1
ATOM 1326 O O . THR A 1 160 ? 0.290 -21.966 -9.631 1.00 93.00 160 THR A O 1
ATOM 1329 N N . ILE A 1 161 ? -0.458 -20.373 -8.218 1.00 90.56 161 ILE A N 1
ATOM 1330 C CA . ILE A 1 161 ? 0.797 -20.184 -7.497 1.00 90.56 161 ILE A CA 1
ATOM 1331 C C . ILE A 1 161 ? 0.786 -21.074 -6.241 1.00 90.56 161 ILE A C 1
ATOM 1333 O O . ILE A 1 161 ? -0.185 -21.050 -5.483 1.00 90.56 161 ILE A O 1
ATOM 1337 N N . PRO A 1 162 ? 1.844 -21.863 -5.990 1.00 89.69 162 PRO A N 1
ATOM 1338 C CA . PRO A 1 162 ? 1.974 -22.640 -4.761 1.00 89.69 162 PRO A CA 1
ATOM 1339 C C . PRO A 1 162 ? 1.938 -21.770 -3.491 1.00 89.69 162 PRO A C 1
ATOM 1341 O O . PRO A 1 162 ? 2.529 -20.691 -3.448 1.00 89.69 162 PRO A O 1
ATOM 1344 N N . ILE A 1 163 ? 1.275 -22.248 -2.432 1.00 86.06 163 ILE A N 1
ATOM 1345 C CA . ILE A 1 163 ? 1.120 -21.499 -1.169 1.00 86.06 163 ILE A CA 1
ATOM 1346 C C . ILE A 1 163 ? 2.463 -21.139 -0.524 1.00 86.06 163 ILE A C 1
ATOM 1348 O O . ILE A 1 163 ? 2.626 -20.049 0.010 1.00 86.06 163 ILE A O 1
ATOM 1352 N N . ASP A 1 164 ? 3.452 -22.024 -0.608 1.00 84.50 164 ASP A N 1
ATOM 1353 C CA . ASP A 1 164 ? 4.804 -21.811 -0.095 1.00 84.50 164 ASP A CA 1
ATOM 1354 C C . ASP A 1 164 ? 5.553 -20.705 -0.851 1.00 84.50 164 ASP A C 1
ATOM 1356 O O . ASP A 1 164 ? 6.394 -20.023 -0.263 1.00 84.50 164 ASP A O 1
ATOM 1360 N N . TYR A 1 165 ? 5.205 -20.477 -2.119 1.00 85.00 165 TYR A N 1
ATOM 1361 C CA . TYR A 1 165 ? 5.718 -19.367 -2.918 1.00 85.00 165 TYR A CA 1
ATOM 1362 C C . TYR A 1 165 ? 5.137 -18.019 -2.468 1.00 85.00 165 TYR A C 1
ATOM 1364 O O . TYR A 1 165 ? 5.867 -17.031 -2.397 1.00 85.00 165 TYR A O 1
ATOM 1372 N N . VAL A 1 166 ? 3.840 -17.982 -2.140 1.00 83.69 166 VAL A N 1
ATOM 1373 C CA . VAL A 1 166 ? 3.137 -16.758 -1.711 1.00 83.69 166 VAL A CA 1
ATOM 1374 C C . VAL A 1 166 ? 3.440 -16.416 -0.253 1.00 83.69 166 VAL A C 1
ATOM 1376 O O . VAL A 1 166 ? 3.694 -15.262 0.078 1.00 83.69 166 VAL A O 1
ATOM 1379 N N . GLU A 1 167 ? 3.432 -17.416 0.626 1.00 76.75 167 GLU A N 1
ATOM 1380 C CA . GLU A 1 167 ? 3.493 -17.208 2.070 1.00 76.75 167 GLU A CA 1
ATOM 1381 C C . GLU A 1 167 ? 4.893 -17.376 2.677 1.00 76.75 167 GLU A C 1
ATOM 1383 O O . GLU A 1 167 ? 5.049 -17.077 3.855 1.00 76.75 167 GLU A O 1
ATOM 1388 N N . SER A 1 168 ? 5.884 -17.890 1.929 1.00 61.34 168 SER A N 1
ATOM 1389 C CA . SER A 1 168 ? 7.264 -18.219 2.349 1.00 61.34 168 SER A CA 1
ATOM 1390 C C . SER A 1 168 ? 7.585 -18.003 3.847 1.00 61.34 168 SER A C 1
ATOM 1392 O O . SER A 1 168 ? 8.331 -17.102 4.245 1.00 61.34 168 SER A O 1
ATOM 1394 N N . HIS A 1 169 ? 7.063 -18.892 4.698 1.00 53.75 169 HIS A N 1
ATOM 1395 C CA . HIS A 1 169 ? 7.313 -18.915 6.140 1.00 53.75 169 HIS A CA 1
ATOM 1396 C C . HIS A 1 169 ? 8.591 -19.712 6.451 1.00 53.75 169 HIS A C 1
ATOM 1398 O O . HIS A 1 169 ? 8.549 -20.810 7.014 1.00 53.75 169 HIS A O 1
ATOM 1404 N N . GLY A 1 170 ? 9.758 -19.182 6.084 1.00 47.19 170 GLY A N 1
ATOM 1405 C CA . GLY A 1 170 ? 11.042 -19.787 6.443 1.00 47.19 170 GLY A CA 1
ATOM 1406 C C . GLY A 1 170 ? 11.350 -19.614 7.935 1.00 47.19 170 GLY A C 1
ATOM 1407 O O . GLY A 1 170 ? 11.911 -18.598 8.326 1.00 47.19 170 GLY A O 1
ATOM 1408 N N . ARG A 1 171 ? 11.032 -20.608 8.778 1.00 45.53 171 ARG A N 1
ATOM 1409 C CA . ARG A 1 171 ? 11.179 -20.550 10.254 1.00 45.53 171 ARG A CA 1
ATOM 1410 C C . ARG A 1 171 ? 12.614 -20.413 10.802 1.00 45.53 171 ARG A C 1
ATOM 1412 O O . ARG A 1 171 ? 12.764 -20.354 12.016 1.00 45.53 171 ARG A O 1
ATOM 1419 N N . HIS A 1 172 ? 13.659 -20.350 9.971 1.00 46.59 172 HIS A N 1
ATOM 1420 C CA . HIS A 1 172 ? 15.053 -20.399 10.452 1.00 46.59 172 HIS A CA 1
ATOM 1421 C C . HIS A 1 172 ? 16.065 -19.505 9.706 1.00 46.59 172 HIS A C 1
ATOM 1423 O O . HIS A 1 172 ? 17.263 -19.758 9.790 1.00 46.59 172 HIS A O 1
ATOM 1429 N N . GLN A 1 173 ? 15.642 -18.455 8.992 1.00 45.97 173 GLN A N 1
ATOM 1430 C CA . GLN A 1 173 ? 16.567 -17.480 8.377 1.00 45.97 173 GLN A CA 1
ATOM 1431 C C . GLN A 1 173 ? 16.002 -16.050 8.456 1.00 45.97 173 GLN A C 1
ATOM 1433 O O . GLN A 1 173 ? 14.781 -15.904 8.543 1.00 45.97 173 GLN A O 1
ATOM 1438 N N . PRO A 1 174 ? 16.844 -14.994 8.461 1.00 51.81 174 PRO A N 1
ATOM 1439 C CA . PRO A 1 174 ? 16.376 -13.610 8.535 1.00 51.81 174 PRO A CA 1
ATOM 1440 C C . PRO A 1 174 ? 15.320 -13.318 7.457 1.00 51.81 174 PRO A C 1
ATOM 1442 O O . PRO A 1 174 ? 15.528 -13.582 6.272 1.00 51.81 174 PRO A O 1
ATOM 1445 N N . ALA A 1 175 ? 14.180 -12.773 7.895 1.00 52.22 175 ALA A N 1
ATOM 1446 C CA . ALA A 1 175 ? 12.900 -12.737 7.176 1.00 52.22 175 ALA A CA 1
ATOM 1447 C C . ALA A 1 175 ? 12.918 -12.082 5.781 1.00 52.22 175 ALA A C 1
ATOM 1449 O O . ALA A 1 175 ? 11.993 -12.284 5.006 1.00 52.22 175 ALA A O 1
ATOM 1450 N N . PHE A 1 176 ? 13.955 -11.318 5.435 1.00 51.09 176 PHE A N 1
ATOM 1451 C CA . PHE A 1 176 ? 14.043 -10.598 4.161 1.00 51.09 176 PHE A CA 1
ATOM 1452 C C . PHE A 1 176 ? 14.740 -11.380 3.036 1.00 51.09 176 PHE A C 1
ATOM 1454 O O . PHE A 1 176 ? 14.655 -10.965 1.888 1.00 51.09 176 PHE A O 1
ATOM 1461 N N . VAL A 1 177 ? 15.421 -12.495 3.334 1.00 50.91 177 VAL A N 1
ATOM 1462 C CA . VAL A 1 177 ? 16.314 -13.179 2.369 1.00 50.91 177 VAL A CA 1
ATOM 1463 C C . VAL A 1 177 ? 15.609 -14.293 1.573 1.00 50.91 177 VAL A C 1
ATOM 1465 O O . VAL A 1 177 ? 16.199 -14.871 0.669 1.00 50.91 177 VAL A O 1
ATOM 1468 N N . LYS A 1 178 ? 14.342 -14.611 1.874 1.00 65.06 178 LYS A N 1
ATOM 1469 C CA . LYS A 1 178 ? 13.590 -15.675 1.171 1.00 65.06 178 LYS A CA 1
ATOM 1470 C C . LYS A 1 178 ? 12.169 -15.315 0.742 1.00 65.06 178 LYS A C 1
ATOM 1472 O O . LYS A 1 178 ? 11.497 -16.167 0.171 1.00 65.06 178 LYS A O 1
ATOM 1477 N N . LEU A 1 179 ? 11.691 -14.098 1.005 1.00 73.44 179 LEU A N 1
ATOM 1478 C CA . LEU A 1 179 ? 10.363 -13.704 0.532 1.00 73.44 179 LEU A CA 1
ATOM 1479 C C . LEU A 1 179 ? 10.403 -13.575 -0.990 1.00 73.44 179 LEU A C 1
ATOM 1481 O O . LEU A 1 179 ? 11.041 -12.672 -1.520 1.00 73.44 179 LEU A O 1
ATOM 1485 N N . LYS A 1 180 ? 9.729 -14.497 -1.674 1.00 87.62 180 LYS A N 1
ATOM 1486 C CA . LYS A 1 180 ? 9.577 -14.466 -3.133 1.00 87.62 180 LYS A CA 1
ATOM 1487 C C . LYS A 1 180 ? 8.462 -13.533 -3.563 1.00 87.62 180 LYS A C 1
ATOM 1489 O O . LYS A 1 180 ? 8.533 -12.919 -4.620 1.00 87.62 180 LYS A O 1
ATOM 1494 N N . MET A 1 181 ? 7.443 -13.419 -2.720 1.00 90.31 181 MET A N 1
ATOM 1495 C CA . MET A 1 181 ? 6.271 -12.606 -2.964 1.00 90.31 181 MET A CA 1
ATOM 1496 C C . MET A 1 181 ? 5.901 -11.828 -1.706 1.00 90.31 181 MET A C 1
ATOM 1498 O O . MET A 1 181 ? 6.087 -12.304 -0.585 1.00 90.31 181 MET A O 1
ATOM 1502 N N . ILE A 1 182 ? 5.383 -10.621 -1.899 1.00 91.50 182 ILE A N 1
ATOM 1503 C CA . ILE A 1 182 ? 4.833 -9.793 -0.828 1.00 91.50 182 ILE A CA 1
ATOM 1504 C C . ILE A 1 182 ? 3.438 -9.315 -1.207 1.00 91.50 182 ILE A C 1
ATOM 1506 O O . ILE A 1 182 ? 3.191 -8.942 -2.351 1.00 91.50 182 ILE A O 1
ATOM 1510 N N . GLN A 1 183 ? 2.529 -9.317 -0.239 1.00 90.56 183 GLN A N 1
ATOM 1511 C CA . GLN A 1 183 ? 1.207 -8.727 -0.392 1.00 90.56 183 GLN A CA 1
ATOM 1512 C C . GLN A 1 183 ? 1.212 -7.285 0.124 1.00 90.56 183 GLN A C 1
ATOM 1514 O O . GLN A 1 183 ? 1.751 -7.008 1.196 1.00 90.56 183 GLN A O 1
ATOM 1519 N N . LEU A 1 184 ? 0.548 -6.381 -0.597 1.00 87.69 184 LEU A N 1
ATOM 1520 C CA . LEU A 1 184 ? 0.240 -5.026 -0.134 1.00 87.69 184 LEU A CA 1
ATOM 1521 C C . LEU A 1 184 ? -0.883 -5.101 0.912 1.00 87.69 184 LEU A C 1
ATOM 1523 O O . LEU A 1 184 ? -2.057 -4.871 0.608 1.00 87.69 184 LEU A O 1
ATOM 1527 N N . ALA A 1 185 ? -0.534 -5.520 2.127 1.00 83.50 185 ALA A N 1
ATOM 1528 C CA . ALA A 1 185 ? -1.498 -5.832 3.178 1.00 83.50 185 ALA A CA 1
ATOM 1529 C C . ALA A 1 185 ? -2.048 -4.586 3.890 1.00 83.50 185 ALA A C 1
ATOM 1531 O O . ALA A 1 185 ? -3.189 -4.611 4.363 1.00 83.50 185 ALA A O 1
ATOM 1532 N N . ASP A 1 186 ? -1.279 -3.500 3.940 1.00 84.44 186 ASP A N 1
ATOM 1533 C CA . ASP A 1 186 ? -1.655 -2.225 4.553 1.00 84.44 186 ASP A CA 1
ATOM 1534 C C . ASP A 1 186 ? -1.700 -1.084 3.522 1.00 84.44 186 ASP A C 1
ATOM 1536 O O . ASP A 1 186 ? -1.364 -1.258 2.348 1.00 84.44 186 ASP A O 1
ATOM 1540 N N . LEU A 1 187 ? -2.191 0.080 3.953 1.00 85.31 187 LEU A N 1
ATOM 1541 C CA . LEU A 1 187 ? -2.302 1.260 3.094 1.00 85.31 187 LEU A CA 1
ATOM 1542 C C . LEU A 1 187 ? -0.962 1.983 2.904 1.00 85.31 187 LEU A C 1
ATOM 1544 O O . LEU A 1 187 ? -0.750 2.570 1.850 1.00 85.31 187 LEU A O 1
ATOM 1548 N N . PHE A 1 188 ? -0.022 1.860 3.846 1.00 87.69 188 PHE A N 1
ATOM 1549 C CA . PHE A 1 188 ? 1.343 2.384 3.699 1.00 87.69 188 PHE A CA 1
ATOM 1550 C C . PHE A 1 188 ? 2.115 1.703 2.552 1.00 87.69 188 PHE A C 1
ATOM 1552 O O . PHE A 1 188 ? 2.959 2.324 1.908 1.00 87.69 188 PHE A O 1
ATOM 1559 N N . SER A 1 189 ? 1.779 0.449 2.241 1.00 88.81 189 SER A N 1
ATOM 1560 C CA . SER A 1 189 ? 2.377 -0.340 1.159 1.00 88.81 189 SER A CA 1
ATOM 1561 C C . SER A 1 189 ? 1.999 0.159 -0.242 1.00 88.81 189 SER A C 1
ATOM 1563 O O . SER A 1 189 ? 2.685 -0.154 -1.215 1.00 88.81 189 SER A O 1
ATOM 1565 N N . VAL A 1 190 ? 0.902 0.911 -0.381 1.00 91.56 190 VAL A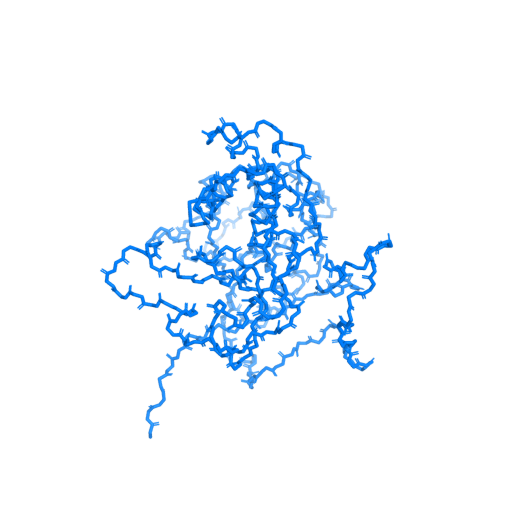 N 1
ATOM 1566 C CA . VAL A 1 190 ? 0.401 1.385 -1.683 1.00 91.56 190 VAL A CA 1
ATOM 1567 C C . VAL A 1 190 ? 1.349 2.405 -2.333 1.00 91.56 190 VAL A C 1
ATOM 1569 O O . VAL A 1 190 ? 1.792 2.143 -3.457 1.00 91.56 190 VAL A O 1
ATOM 1572 N N . PRO A 1 191 ? 1.728 3.521 -1.675 1.00 94.38 191 PRO A N 1
ATOM 1573 C CA . PRO A 1 191 ? 2.700 4.455 -2.242 1.00 94.38 191 PRO A CA 1
ATOM 1574 C C . PRO A 1 191 ? 4.096 3.836 -2.414 1.00 94.38 191 PRO A C 1
ATOM 1576 O O . PRO A 1 191 ? 4.769 4.149 -3.396 1.00 94.38 191 PRO A O 1
ATOM 1579 N N . GLU A 1 192 ? 4.515 2.912 -1.535 1.00 95.69 192 GLU A N 1
ATOM 1580 C CA . GLU A 1 192 ? 5.768 2.150 -1.694 1.00 95.69 192 GLU A CA 1
ATOM 1581 C C . GLU A 1 192 ? 5.775 1.359 -3.007 1.00 95.69 192 GLU A C 1
ATOM 1583 O O . GLU A 1 192 ? 6.710 1.464 -3.803 1.00 95.69 192 GLU A O 1
ATOM 1588 N N . MET A 1 193 ? 4.708 0.602 -3.270 1.00 96.38 193 MET A N 1
ATOM 1589 C CA . MET A 1 193 ? 4.598 -0.183 -4.496 1.00 96.38 193 MET A CA 1
ATOM 1590 C C . MET A 1 193 ? 4.466 0.704 -5.736 1.00 96.38 193 MET A C 1
ATOM 1592 O O . MET A 1 193 ? 5.024 0.393 -6.790 1.00 96.38 193 MET A O 1
ATOM 1596 N N . GLY A 1 194 ? 3.767 1.835 -5.611 1.00 96.50 194 GLY A N 1
ATOM 1597 C CA . GLY A 1 194 ? 3.704 2.852 -6.656 1.00 96.50 194 GLY A CA 1
ATOM 1598 C C . GLY A 1 194 ? 5.095 3.364 -7.037 1.00 96.50 194 GLY A C 1
ATOM 1599 O O . GLY A 1 194 ? 5.409 3.443 -8.227 1.00 96.50 194 GLY A O 1
ATOM 1600 N N . LEU A 1 195 ? 5.943 3.655 -6.043 1.00 98.25 195 LEU A N 1
ATOM 1601 C CA . LEU A 1 195 ? 7.334 4.066 -6.247 1.00 98.25 195 LEU A CA 1
ATOM 1602 C C . LEU A 1 195 ? 8.157 2.963 -6.905 1.00 98.25 195 LEU A C 1
ATOM 1604 O O . LEU A 1 195 ? 8.825 3.222 -7.905 1.00 98.25 195 LEU A O 1
ATOM 1608 N N . LEU A 1 196 ? 8.058 1.733 -6.399 1.00 98.38 196 LEU A N 1
ATOM 1609 C CA . LEU A 1 196 ? 8.759 0.579 -6.957 1.00 98.38 196 LEU A CA 1
ATOM 1610 C C . LEU A 1 196 ? 8.467 0.403 -8.450 1.00 98.38 196 LEU A C 1
ATOM 1612 O O . LEU A 1 196 ? 9.387 0.294 -9.260 1.00 98.38 196 LEU A O 1
ATOM 1616 N N . CYS A 1 197 ? 7.187 0.439 -8.817 1.00 98.12 197 CYS A N 1
ATOM 1617 C CA . CYS A 1 197 ? 6.752 0.269 -10.197 1.00 98.12 197 CYS A CA 1
ATOM 1618 C C . CYS A 1 197 ? 7.156 1.452 -11.092 1.00 98.12 197 CYS A C 1
ATOM 1620 O O . CYS A 1 197 ? 7.518 1.244 -12.246 1.00 98.12 197 CYS A O 1
ATOM 1622 N N . ASN A 1 198 ? 7.146 2.685 -10.571 1.00 97.94 198 ASN A N 1
ATOM 1623 C CA . ASN A 1 198 ? 7.607 3.865 -11.313 1.00 97.94 198 ASN A CA 1
ATOM 1624 C C . ASN A 1 198 ? 9.112 3.810 -11.603 1.00 97.94 198 ASN A C 1
ATOM 1626 O O . ASN A 1 198 ? 9.530 4.118 -12.717 1.00 97.94 198 ASN A O 1
ATOM 1630 N N . VAL A 1 199 ? 9.924 3.404 -10.624 1.00 98.44 199 VAL A N 1
ATOM 1631 C CA . VAL A 1 199 ? 11.378 3.284 -10.800 1.00 98.44 199 VAL A CA 1
ATOM 1632 C C . VAL A 1 199 ? 11.722 2.126 -11.739 1.00 98.44 199 VAL A C 1
ATOM 1634 O O . VAL A 1 199 ? 12.553 2.298 -12.626 1.00 98.44 199 VAL A O 1
ATOM 1637 N N . ALA A 1 200 ? 11.039 0.984 -11.612 1.00 98.38 200 ALA A N 1
ATOM 1638 C CA . ALA A 1 200 ? 11.180 -0.127 -12.552 1.00 98.38 200 ALA A CA 1
ATOM 1639 C C . ALA A 1 200 ? 10.839 0.304 -13.990 1.00 98.38 200 ALA A C 1
ATOM 1641 O O . ALA A 1 200 ? 11.631 0.101 -14.900 1.00 98.38 200 ALA A O 1
ATOM 1642 N N . GLU A 1 201 ? 9.712 0.994 -14.190 1.00 98.19 201 GLU A N 1
ATOM 1643 C CA . GLU A 1 201 ? 9.327 1.538 -15.499 1.00 98.19 201 GLU A CA 1
ATOM 1644 C C . GLU A 1 201 ? 10.361 2.529 -16.056 1.00 98.19 201 GLU A C 1
ATOM 1646 O O . GLU A 1 201 ? 10.617 2.555 -17.260 1.00 98.19 201 GLU A O 1
ATOM 1651 N N . TYR A 1 202 ? 10.959 3.355 -15.192 1.00 98.31 202 TYR A N 1
ATOM 1652 C CA . TYR A 1 202 ? 12.038 4.254 -15.586 1.00 98.31 202 TYR A CA 1
ATOM 1653 C C . TYR A 1 202 ? 13.252 3.470 -16.098 1.00 98.31 202 TYR A C 1
ATOM 1655 O O . TYR A 1 202 ? 13.789 3.814 -17.151 1.00 98.31 202 TYR A O 1
ATOM 1663 N N . PHE A 1 203 ? 13.661 2.407 -15.407 1.00 98.38 203 PHE A N 1
ATOM 1664 C CA . PHE A 1 203 ? 14.774 1.571 -15.850 1.00 98.38 203 PHE A CA 1
ATOM 1665 C C . PHE A 1 203 ? 14.490 0.863 -17.174 1.00 98.38 203 PHE A C 1
ATOM 1667 O O . PHE A 1 203 ? 15.315 0.950 -18.081 1.00 98.38 203 PHE A O 1
ATOM 1674 N N . GLU A 1 204 ? 13.300 0.282 -17.335 1.00 96.94 204 GLU A N 1
ATOM 1675 C CA . GLU A 1 204 ? 12.869 -0.353 -18.588 1.00 96.94 204 GLU A CA 1
ATOM 1676 C C . GLU A 1 204 ? 12.927 0.630 -19.772 1.00 96.94 204 GLU A C 1
ATOM 1678 O O . GLU A 1 204 ? 13.531 0.343 -20.805 1.00 96.94 204 GLU A O 1
ATOM 1683 N N . LYS A 1 205 ? 12.373 1.841 -19.610 1.00 96.94 205 LYS A N 1
ATOM 1684 C CA . LYS A 1 205 ? 12.341 2.868 -20.670 1.00 96.94 205 LYS A CA 1
ATOM 1685 C C . LYS A 1 205 ? 13.698 3.446 -21.043 1.00 96.94 205 LYS A C 1
ATOM 1687 O O . LYS A 1 205 ? 13.857 3.934 -22.157 1.00 96.94 205 LYS A O 1
ATOM 1692 N N . ASN A 1 206 ? 14.640 3.455 -20.107 1.00 97.31 206 ASN A N 1
ATOM 1693 C CA . ASN A 1 206 ? 15.982 3.990 -20.329 1.00 97.31 206 ASN A CA 1
ATOM 1694 C C . ASN A 1 206 ? 17.006 2.880 -20.600 1.00 97.31 206 ASN A C 1
ATOM 1696 O O . ASN A 1 206 ? 18.196 3.173 -20.664 1.00 97.31 206 ASN A O 1
ATOM 1700 N N . HIS A 1 207 ? 16.556 1.628 -20.755 1.00 96.75 207 HIS A N 1
ATOM 1701 C CA . HIS A 1 207 ? 17.409 0.457 -20.963 1.00 96.75 207 HIS A CA 1
ATOM 1702 C C . HIS A 1 207 ? 18.509 0.319 -19.896 1.00 96.75 207 HIS A C 1
ATOM 1704 O O . HIS A 1 207 ? 19.654 -0.015 -20.196 1.00 96.75 207 HIS A O 1
ATOM 1710 N N . ILE A 1 208 ? 18.158 0.605 -18.641 1.00 97.19 208 ILE A N 1
ATOM 1711 C CA . ILE A 1 208 ? 19.049 0.455 -17.492 1.00 97.19 208 ILE A CA 1
ATOM 1712 C C . ILE A 1 208 ? 18.831 -0.941 -16.921 1.00 97.19 208 ILE A C 1
ATOM 1714 O O . ILE A 1 208 ? 17.738 -1.260 -16.459 1.00 97.19 208 ILE A O 1
ATOM 1718 N N . GLU A 1 209 ? 19.870 -1.770 -16.932 1.00 96.44 209 GLU A N 1
ATOM 1719 C CA . GLU A 1 209 ? 19.810 -3.082 -16.292 1.00 96.44 209 GLU A CA 1
ATOM 1720 C C . GLU A 1 209 ? 19.715 -2.938 -14.769 1.00 96.44 209 GLU A C 1
ATOM 1722 O O . GLU A 1 209 ? 20.446 -2.166 -14.143 1.00 96.44 209 GLU A O 1
ATOM 1727 N N . TYR A 1 210 ? 18.817 -3.705 -14.157 1.00 96.88 210 TYR A N 1
ATOM 1728 C CA . TYR A 1 210 ? 18.637 -3.728 -12.712 1.00 96.88 210 TYR A CA 1
ATOM 1729 C C . TYR A 1 210 ? 18.222 -5.118 -12.238 1.00 96.88 210 TYR A C 1
ATOM 1731 O O . TYR A 1 210 ? 17.615 -5.897 -12.971 1.00 96.88 210 TYR A O 1
ATOM 1739 N N . HIS A 1 211 ? 18.523 -5.424 -10.977 1.00 97.00 211 HIS A N 1
ATOM 1740 C CA . HIS A 1 211 ? 18.052 -6.649 -10.340 1.00 97.00 211 HIS A CA 1
ATOM 1741 C C . HIS A 1 211 ? 16.763 -6.358 -9.549 1.00 97.00 211 HIS A C 1
ATOM 1743 O O . HIS A 1 211 ? 16.815 -5.552 -8.610 1.00 97.00 211 HIS A O 1
ATOM 1749 N N . PRO A 1 212 ? 15.621 -7.011 -9.853 1.00 96.19 212 PRO A N 1
ATOM 1750 C CA . PRO A 1 212 ? 14.333 -6.723 -9.211 1.00 96.19 212 PRO A CA 1
ATOM 1751 C C . PRO A 1 212 ? 14.363 -6.778 -7.681 1.00 96.19 212 PRO A C 1
ATOM 1753 O O . PRO A 1 212 ? 13.809 -5.906 -7.012 1.00 96.19 212 PRO A O 1
ATOM 1756 N N . GLU A 1 213 ? 15.072 -7.758 -7.119 1.00 94.69 213 GLU A N 1
ATOM 1757 C CA . GLU A 1 213 ? 15.201 -7.903 -5.668 1.00 94.69 213 GLU A CA 1
ATOM 1758 C C . GLU A 1 213 ? 15.982 -6.752 -5.014 1.00 94.69 213 GLU A C 1
ATOM 1760 O O . GLU A 1 213 ? 15.634 -6.321 -3.914 1.00 94.69 213 GLU A O 1
ATOM 1765 N N . ILE A 1 214 ? 17.021 -6.232 -5.678 1.00 95.88 214 ILE A N 1
ATOM 1766 C CA . ILE A 1 214 ? 17.817 -5.113 -5.150 1.00 95.88 214 ILE A CA 1
ATOM 1767 C C . ILE A 1 214 ? 16.964 -3.849 -5.161 1.00 95.88 214 ILE A C 1
ATOM 1769 O O . ILE A 1 214 ? 16.846 -3.186 -4.133 1.00 95.88 214 ILE A O 1
ATOM 1773 N N . LEU A 1 215 ? 16.289 -3.584 -6.282 1.00 97.75 215 LEU A N 1
ATOM 1774 C CA . LEU A 1 215 ? 15.377 -2.453 -6.399 1.00 97.75 215 LEU A CA 1
ATOM 1775 C C . LEU A 1 215 ? 14.270 -2.513 -5.331 1.00 97.75 215 LEU A C 1
ATOM 1777 O O . LEU A 1 215 ? 14.014 -1.524 -4.647 1.00 97.75 215 LEU A O 1
ATOM 1781 N N . PHE A 1 216 ? 13.649 -3.680 -5.136 1.00 96.88 216 PHE A N 1
ATOM 1782 C CA . PHE A 1 216 ? 12.650 -3.881 -4.085 1.00 96.88 216 PHE A CA 1
ATOM 1783 C C . PHE A 1 216 ? 13.205 -3.548 -2.692 1.00 96.88 216 PHE A C 1
ATOM 1785 O O . PHE A 1 216 ? 12.580 -2.803 -1.935 1.00 96.88 216 PHE A O 1
ATOM 1792 N N . ARG A 1 217 ? 14.391 -4.071 -2.351 1.00 95.19 217 ARG A N 1
ATOM 1793 C CA . ARG A 1 217 ? 15.036 -3.825 -1.052 1.00 95.19 217 ARG A CA 1
ATOM 1794 C C . ARG A 1 217 ? 15.348 -2.344 -0.842 1.00 95.19 217 ARG A C 1
ATOM 1796 O O . ARG A 1 217 ? 15.102 -1.832 0.251 1.00 95.19 217 ARG A O 1
ATOM 1803 N N . ASP A 1 218 ? 15.850 -1.663 -1.864 1.00 97.44 218 ASP A N 1
ATOM 1804 C CA . ASP A 1 218 ? 16.207 -0.247 -1.796 1.00 97.44 218 ASP A CA 1
ATOM 1805 C C . ASP A 1 218 ? 14.979 0.649 -1.638 1.00 97.44 218 ASP A C 1
ATOM 1807 O O . ASP A 1 218 ? 14.977 1.541 -0.785 1.00 97.44 218 ASP A O 1
ATOM 1811 N N . VAL A 1 219 ? 13.910 0.389 -2.398 1.00 97.56 219 VAL A N 1
ATOM 1812 C CA . VAL A 1 219 ? 12.639 1.119 -2.285 1.00 97.56 219 VAL A CA 1
ATOM 1813 C C . VAL A 1 219 ? 12.038 0.916 -0.900 1.00 97.56 2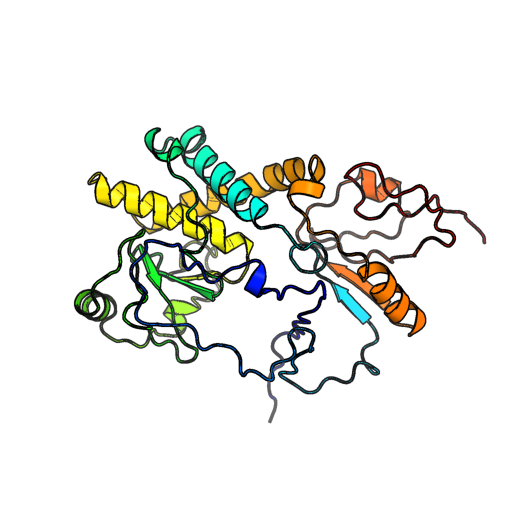19 VAL A C 1
ATOM 1815 O O . VAL A 1 219 ? 11.762 1.895 -0.204 1.00 97.56 219 VAL A O 1
ATOM 1818 N N . LYS A 1 220 ? 11.936 -0.339 -0.449 1.00 94.44 220 LYS A N 1
ATOM 1819 C CA . LYS A 1 220 ? 11.408 -0.676 0.874 1.00 94.44 220 LYS A CA 1
ATOM 1820 C C . LYS A 1 220 ? 12.196 -0.002 1.991 1.00 94.44 220 LYS A C 1
ATOM 1822 O O . LYS A 1 220 ? 11.622 0.624 2.878 1.00 94.44 220 LYS A O 1
ATOM 1827 N N . LYS A 1 221 ? 13.529 -0.058 1.934 1.00 94.75 221 LYS A N 1
ATOM 1828 C CA . LYS A 1 221 ? 14.400 0.609 2.912 1.00 94.75 221 LYS A CA 1
ATOM 1829 C C . LYS A 1 221 ? 14.240 2.130 2.875 1.00 94.75 221 LYS A C 1
ATOM 1831 O O . LYS A 1 221 ? 14.243 2.769 3.927 1.00 94.75 221 LYS A O 1
ATOM 1836 N N . SER A 1 222 ? 14.089 2.711 1.688 1.00 96.00 222 SER A N 1
ATOM 1837 C CA . SER A 1 222 ? 13.931 4.155 1.509 1.00 96.00 222 SER A CA 1
ATOM 1838 C C . SER A 1 222 ? 12.630 4.659 2.128 1.00 96.00 222 SER A C 1
ATOM 1840 O O . SER A 1 222 ? 12.662 5.595 2.934 1.00 96.00 222 SER A O 1
ATOM 1842 N N . VAL A 1 223 ? 11.509 3.990 1.844 1.00 93.38 223 VAL A N 1
ATOM 1843 C CA . VAL A 1 223 ? 10.204 4.320 2.434 1.00 93.38 223 VAL A CA 1
ATOM 1844 C C . VAL A 1 223 ? 10.214 4.045 3.937 1.00 93.38 223 VAL A C 1
ATOM 1846 O O . VAL A 1 223 ? 9.849 4.924 4.717 1.00 93.38 223 VAL A O 1
ATOM 1849 N N . GLN A 1 224 ? 10.742 2.901 4.386 1.00 90.19 224 GLN A N 1
ATOM 1850 C CA . GLN A 1 224 ? 10.865 2.582 5.813 1.00 90.19 224 GLN A CA 1
ATOM 1851 C C . GLN A 1 224 ? 11.652 3.654 6.581 1.00 90.19 224 GLN A C 1
ATOM 1853 O O . GLN A 1 224 ? 11.193 4.145 7.609 1.00 90.19 224 GLN A O 1
ATOM 1858 N N . SER A 1 225 ? 12.805 4.085 6.060 1.00 90.06 225 SER A N 1
ATOM 1859 C CA . SER A 1 225 ? 13.621 5.132 6.693 1.00 90.06 225 SER A CA 1
ATOM 1860 C C . SER A 1 225 ? 12.959 6.514 6.704 1.00 90.06 225 SER A C 1
ATOM 1862 O O . SER A 1 225 ? 13.362 7.389 7.470 1.00 90.06 225 SER A O 1
ATOM 1864 N N . SER A 1 226 ? 11.940 6.705 5.867 1.00 89.88 226 SER A N 1
ATOM 1865 C CA . SER A 1 226 ? 11.178 7.945 5.768 1.00 89.88 226 SER A CA 1
ATOM 1866 C C . SER A 1 226 ? 10.016 8.021 6.759 1.00 89.88 226 SER A C 1
ATOM 1868 O O . SER A 1 226 ? 9.491 9.111 6.966 1.00 89.88 226 SER A O 1
ATOM 1870 N N . HIS A 1 227 ? 9.638 6.917 7.420 1.00 84.31 227 HIS A N 1
ATOM 1871 C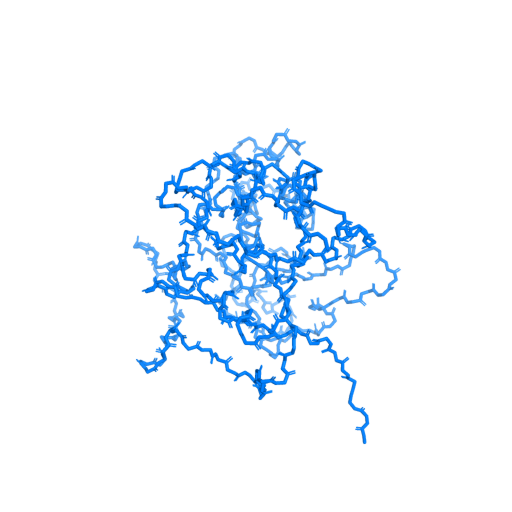 CA . HIS A 1 227 ? 8.479 6.892 8.325 1.00 84.31 227 HIS A CA 1
ATOM 1872 C C . HIS A 1 227 ? 8.631 7.873 9.494 1.00 84.31 227 HIS A C 1
ATOM 1874 O O . HIS A 1 227 ? 7.713 8.631 9.789 1.00 84.31 227 HIS A O 1
ATOM 1880 N N . SER A 1 228 ? 9.805 7.944 10.129 1.00 83.19 228 SER A N 1
ATOM 1881 C CA . SER A 1 228 ? 10.028 8.902 11.223 1.00 83.19 228 SER A CA 1
ATOM 1882 C C . SER A 1 228 ? 9.923 10.359 10.757 1.00 83.19 228 SER A C 1
ATOM 1884 O O . SER A 1 228 ? 9.410 11.207 11.481 1.00 83.19 228 SER A O 1
ATOM 1886 N N . ILE A 1 229 ? 10.376 10.653 9.533 1.00 88.81 229 ILE A N 1
ATOM 1887 C CA . ILE A 1 229 ? 10.284 11.995 8.938 1.00 88.81 229 ILE A CA 1
ATOM 1888 C C . ILE A 1 229 ? 8.825 12.321 8.613 1.00 88.81 229 ILE A C 1
ATOM 1890 O O . ILE A 1 229 ? 8.367 13.425 8.898 1.00 88.81 229 ILE A O 1
ATOM 1894 N N . MET A 1 230 ? 8.089 11.350 8.069 1.00 89.75 230 MET A N 1
ATOM 1895 C CA . MET A 1 230 ? 6.660 11.470 7.809 1.00 89.75 230 MET A CA 1
ATOM 1896 C C . MET A 1 230 ? 5.895 11.811 9.094 1.00 89.75 230 MET A C 1
ATOM 1898 O O . MET A 1 230 ? 5.139 12.775 9.073 1.00 89.75 230 MET A O 1
ATOM 1902 N N . HIS A 1 231 ? 6.134 11.119 10.217 1.00 84.38 231 HIS A N 1
ATOM 1903 C CA . HIS A 1 231 ? 5.465 11.444 11.487 1.00 84.38 231 HIS A CA 1
ATOM 1904 C C . HIS A 1 231 ? 5.702 12.901 11.900 1.00 84.38 231 HIS A C 1
ATOM 1906 O O . HIS A 1 231 ? 4.747 13.613 12.197 1.00 84.38 231 HIS A O 1
ATOM 1912 N N . ASN A 1 232 ? 6.946 13.381 11.811 1.00 86.12 232 ASN A N 1
ATOM 1913 C CA . ASN A 1 232 ? 7.268 14.772 12.134 1.00 86.12 232 ASN A CA 1
ATOM 1914 C C . ASN A 1 232 ? 6.543 15.773 11.214 1.00 86.12 232 ASN A C 1
ATOM 1916 O O . ASN A 1 232 ? 6.082 16.813 11.675 1.00 86.12 232 ASN A O 1
ATOM 1920 N N . ILE A 1 233 ? 6.441 15.491 9.912 1.00 89.06 233 ILE A N 1
ATOM 1921 C CA . ILE A 1 233 ? 5.743 16.373 8.960 1.00 89.06 233 ILE A CA 1
ATOM 1922 C C . ILE A 1 233 ? 4.238 16.389 9.239 1.00 89.06 233 ILE A C 1
ATOM 1924 O O . ILE A 1 233 ? 3.632 17.459 9.236 1.00 89.06 233 ILE A O 1
ATOM 1928 N N . VAL A 1 234 ? 3.651 15.218 9.491 1.00 86.50 234 VAL A N 1
ATOM 1929 C CA . VAL A 1 234 ? 2.217 15.052 9.757 1.00 86.50 234 VAL A CA 1
ATOM 1930 C C . VAL A 1 234 ? 1.809 15.760 11.033 1.00 86.50 234 VAL A C 1
ATOM 1932 O O . VAL A 1 234 ? 0.801 16.454 11.032 1.00 86.50 234 VAL A O 1
ATOM 1935 N N . GLU A 1 235 ? 2.593 15.624 12.101 1.00 82.31 235 GLU A N 1
ATOM 1936 C CA . GLU A 1 235 ? 2.355 16.352 13.344 1.00 82.31 235 GLU A CA 1
ATOM 1937 C C . GLU A 1 235 ? 2.324 17.862 13.075 1.00 82.31 235 GLU A C 1
ATOM 1939 O O . GLU A 1 235 ? 1.339 18.533 13.355 1.00 82.31 235 GLU A O 1
ATOM 1944 N N . ASN A 1 236 ? 3.331 18.416 12.408 1.00 85.19 236 ASN A N 1
ATOM 1945 C CA . ASN A 1 236 ? 3.351 19.859 12.166 1.00 85.19 236 ASN A CA 1
ATOM 1946 C C . ASN A 1 236 ? 2.243 20.361 11.212 1.00 85.19 236 ASN A C 1
ATOM 1948 O O . ASN A 1 236 ? 2.029 21.567 11.140 1.00 85.19 236 ASN A O 1
ATOM 1952 N N . ASN A 1 237 ? 1.533 19.473 10.501 1.00 86.56 237 ASN A N 1
ATOM 1953 C CA . ASN A 1 237 ? 0.535 19.827 9.482 1.00 86.56 237 ASN A CA 1
ATOM 1954 C C . ASN A 1 237 ? -0.704 18.905 9.526 1.00 86.56 237 ASN A C 1
ATOM 1956 O O . ASN A 1 237 ? -1.169 18.411 8.499 1.00 86.56 237 ASN A O 1
ATOM 1960 N N . VAL A 1 238 ? -1.241 18.633 10.721 1.00 83.94 238 VAL A N 1
ATOM 1961 C CA . VAL A 1 238 ? -2.312 17.632 10.934 1.00 83.94 238 VAL A CA 1
ATOM 1962 C C . VAL A 1 238 ? -3.509 17.805 9.997 1.00 83.94 238 VAL A C 1
ATOM 1964 O O . VAL A 1 238 ? -4.009 16.818 9.457 1.00 83.94 238 VAL A O 1
ATOM 1967 N N . THR A 1 239 ? -3.959 19.040 9.772 1.00 87.19 239 THR A N 1
ATOM 1968 C CA . THR A 1 239 ? -5.127 19.338 8.929 1.00 87.19 239 THR A CA 1
ATOM 1969 C C . THR A 1 239 ? -4.951 18.894 7.484 1.00 87.19 239 THR A C 1
ATOM 1971 O O . THR A 1 239 ? -5.944 18.594 6.824 1.00 87.19 239 THR A O 1
ATOM 1974 N N . ASP A 1 240 ? -3.719 18.805 6.994 1.00 86.31 240 ASP A N 1
ATOM 1975 C CA . ASP A 1 240 ? -3.433 18.471 5.600 1.00 86.31 240 ASP A CA 1
ATOM 1976 C C . ASP A 1 240 ? -3.387 16.960 5.374 1.00 86.31 240 ASP A C 1
ATOM 1978 O O . ASP A 1 240 ? -3.615 16.497 4.256 1.00 86.31 240 ASP A O 1
ATOM 1982 N N . TYR A 1 241 ? -3.143 16.185 6.435 1.00 86.19 241 TYR A N 1
ATOM 1983 C CA . TYR A 1 241 ? -2.862 14.751 6.355 1.00 86.19 241 TYR A CA 1
ATOM 1984 C C . TYR A 1 241 ? -3.863 13.860 7.084 1.00 86.19 241 TYR A C 1
ATOM 1986 O O . TYR A 1 241 ? -3.959 12.688 6.732 1.00 86.19 241 TYR A O 1
ATOM 1994 N N . LEU A 1 242 ? -4.612 14.373 8.062 1.00 86.56 242 LEU A N 1
ATOM 1995 C CA . LEU A 1 242 ? -5.611 13.607 8.806 1.00 86.56 242 LEU A CA 1
ATOM 1996 C C . LEU A 1 242 ? -7.027 14.099 8.511 1.00 86.56 242 LEU A C 1
ATOM 1998 O O . LEU A 1 242 ? -7.304 15.297 8.434 1.00 86.56 242 LEU A O 1
ATOM 2002 N N . GLU A 1 243 ? -7.936 13.145 8.357 1.00 84.12 243 GLU A N 1
ATOM 2003 C CA . GLU A 1 243 ? -9.367 13.396 8.297 1.00 84.12 243 GLU A CA 1
ATOM 2004 C C . GLU A 1 243 ? -9.885 13.699 9.700 1.00 84.12 243 GLU A C 1
ATOM 2006 O O . GLU A 1 243 ? -9.680 12.936 10.649 1.00 84.12 243 GLU A O 1
ATOM 2011 N N . GLN A 1 244 ? -10.592 14.817 9.830 1.00 79.38 244 GLN A N 1
ATOM 2012 C CA . GLN A 1 244 ? -11.300 15.128 11.060 1.00 79.38 244 GLN A CA 1
ATOM 2013 C C . GLN A 1 244 ? -12.542 14.267 11.154 1.00 79.38 244 GLN A C 1
ATOM 2015 O O . GLN A 1 244 ? -13.271 14.086 10.177 1.00 79.38 244 GLN A O 1
ATOM 2020 N N . ASN A 1 245 ? -12.815 13.767 12.352 1.00 77.88 245 ASN A N 1
ATOM 2021 C CA . ASN A 1 245 ? -14.040 13.034 12.551 1.00 77.88 245 ASN A CA 1
ATOM 2022 C C . ASN A 1 245 ? -14.578 13.232 13.968 1.00 77.88 245 ASN A C 1
ATOM 2024 O O . ASN A 1 245 ? -14.040 12.709 14.949 1.00 77.88 245 ASN A O 1
ATOM 2028 N N . SER A 1 246 ? -15.671 13.983 14.046 1.00 78.38 246 SER A N 1
ATOM 2029 C CA . SER A 1 246 ? -16.294 14.477 15.275 1.00 78.38 246 SER A CA 1
ATOM 2030 C C . SER A 1 246 ? -17.006 13.393 16.087 1.00 78.38 246 SER A C 1
ATOM 2032 O O . SER A 1 246 ? -17.102 13.498 17.303 1.00 78.38 246 SER A O 1
ATOM 2034 N N . THR A 1 247 ? -17.441 12.300 15.458 1.00 79.56 247 THR A N 1
ATOM 2035 C CA . THR A 1 247 ? -18.232 11.235 16.113 1.00 79.56 247 THR A CA 1
ATOM 2036 C C . THR A 1 247 ? -17.437 10.283 17.033 1.00 79.56 247 THR A C 1
ATOM 2038 O O . THR A 1 247 ? -18.014 9.400 17.662 1.00 79.56 247 THR A O 1
ATOM 2041 N N . ILE A 1 248 ? -16.107 10.424 17.134 1.00 82.50 248 ILE A N 1
ATOM 2042 C CA . ILE A 1 248 ? -15.206 9.399 17.710 1.00 82.50 248 ILE A CA 1
ATOM 2043 C C . ILE A 1 248 ? -15.309 9.457 19.210 1.00 82.50 248 ILE A C 1
ATOM 2045 O O . ILE A 1 248 ? -15.292 8.444 19.897 1.00 82.50 248 ILE A O 1
ATOM 2049 N N . GLN A 1 249 ? -15.444 10.688 19.682 1.00 80.00 249 GLN A N 1
ATOM 2050 C CA . GLN A 1 249 ? -15.627 11.013 21.063 1.00 80.00 249 GLN A CA 1
ATOM 2051 C C . GLN A 1 249 ? -16.933 10.398 21.548 1.00 80.00 249 GLN A C 1
ATOM 2053 O O . GLN A 1 249 ? -16.913 9.614 22.489 1.00 80.00 249 GLN A O 1
ATOM 2058 N N . THR A 1 250 ? -18.036 10.647 20.838 1.00 86.00 250 THR A N 1
ATOM 2059 C CA . THR A 1 250 ? -19.342 10.059 21.153 1.00 86.00 250 THR A CA 1
ATOM 2060 C C . THR A 1 250 ? -19.299 8.530 21.142 1.00 86.00 250 THR A C 1
ATOM 2062 O O . THR A 1 250 ? -19.888 7.889 22.010 1.00 86.00 250 THR A O 1
ATOM 2065 N N . TYR A 1 251 ? -18.560 7.927 20.207 1.00 86.31 251 TYR A N 1
ATOM 2066 C CA . TYR A 1 251 ? -18.370 6.477 20.155 1.00 86.31 251 TYR A CA 1
ATOM 2067 C C . TYR A 1 251 ? -17.635 5.934 21.391 1.00 86.31 251 TYR A C 1
ATOM 2069 O O . TYR A 1 251 ? -18.120 5.007 22.045 1.00 86.31 251 TYR A O 1
ATOM 2077 N N . PHE A 1 252 ? -16.501 6.533 21.764 1.00 88.50 252 PHE A N 1
ATOM 2078 C CA . PHE A 1 252 ? -15.761 6.123 22.959 1.00 88.50 252 PHE A CA 1
ATOM 2079 C C . PHE A 1 252 ? -16.543 6.373 24.249 1.00 88.50 252 PHE A C 1
ATOM 2081 O O . PHE A 1 252 ? -16.548 5.517 25.133 1.00 88.50 252 PHE A O 1
ATOM 2088 N N . GLU A 1 253 ? -17.254 7.495 24.344 1.00 89.12 253 GLU A N 1
ATOM 2089 C CA . GLU A 1 253 ? -18.168 7.790 25.449 1.00 89.12 253 GLU A CA 1
ATOM 2090 C C . GLU A 1 253 ? -19.259 6.724 25.575 1.00 89.12 253 GLU A C 1
ATOM 2092 O O . GLU A 1 253 ? -19.561 6.285 26.686 1.00 89.12 253 GLU A O 1
ATOM 2097 N N . GLY A 1 254 ? -19.818 6.267 24.451 1.00 90.69 254 GLY A N 1
ATOM 2098 C CA . GLY A 1 254 ? -20.787 5.175 24.409 1.00 90.69 254 GLY A CA 1
ATOM 2099 C C . GLY A 1 254 ? -20.222 3.868 24.967 1.00 90.69 254 GLY A C 1
ATOM 2100 O O . GLY A 1 254 ? -20.846 3.245 25.827 1.00 90.69 254 GLY A O 1
ATOM 2101 N N . LEU A 1 255 ? -19.014 3.480 24.546 1.00 89.12 255 LEU A N 1
ATOM 2102 C CA . LEU A 1 255 ? -18.344 2.279 25.056 1.00 89.12 255 LEU A CA 1
ATOM 2103 C C . LEU A 1 255 ? -18.041 2.379 26.558 1.00 89.12 255 LEU A C 1
ATOM 2105 O O . LEU A 1 255 ? -18.280 1.427 27.302 1.00 89.12 255 LEU A O 1
ATOM 2109 N N . ILE A 1 256 ? -17.563 3.536 27.020 1.00 89.81 256 ILE A N 1
ATOM 2110 C CA . ILE A 1 256 ? -17.261 3.773 28.437 1.00 89.81 256 ILE A CA 1
ATOM 2111 C C . ILE A 1 256 ? -18.542 3.727 29.276 1.00 89.81 256 ILE A C 1
ATOM 2113 O O . ILE A 1 256 ? -18.574 3.039 30.297 1.00 89.81 256 ILE A O 1
ATOM 2117 N N . LYS A 1 257 ? -19.623 4.387 28.833 1.00 94.06 257 LYS A N 1
ATOM 2118 C CA . LYS A 1 257 ? -20.942 4.320 29.492 1.00 94.06 257 LYS A CA 1
ATOM 2119 C C . LYS A 1 257 ? -21.487 2.894 29.554 1.00 94.06 257 LYS A C 1
ATOM 2121 O O . LYS A 1 257 ? -22.122 2.534 30.539 1.00 94.06 257 LYS A O 1
ATOM 2126 N N . ALA A 1 258 ? -21.198 2.070 28.549 1.00 93.88 258 ALA A N 1
ATOM 2127 C CA . ALA A 1 258 ? -21.546 0.650 28.525 1.00 93.88 258 ALA A CA 1
ATOM 2128 C C . ALA A 1 258 ? -20.616 -0.239 29.385 1.00 93.88 258 ALA A C 1
ATOM 2130 O O . ALA A 1 258 ? -20.683 -1.466 29.296 1.00 93.88 258 ALA A O 1
ATOM 2131 N N . GLY A 1 259 ? -19.734 0.351 30.203 1.00 92.00 259 GLY A N 1
ATOM 2132 C CA . GLY A 1 259 ? -18.837 -0.367 31.111 1.00 92.00 259 GLY A CA 1
ATOM 2133 C C . GLY A 1 259 ? -17.676 -1.083 30.416 1.00 92.00 259 GLY A C 1
ATOM 2134 O O . GLY A 1 259 ? -17.054 -1.964 31.013 1.00 92.00 259 GLY A O 1
ATOM 2135 N N . LYS A 1 260 ? -17.380 -0.744 29.155 1.00 91.31 260 LYS A N 1
ATOM 2136 C CA . LYS A 1 260 ? -16.309 -1.381 28.379 1.00 91.31 260 LYS A CA 1
ATOM 2137 C C . LYS A 1 260 ? -14.952 -0.755 28.706 1.00 91.31 260 LYS A C 1
ATOM 2139 O O . LYS A 1 260 ? -14.836 0.454 28.897 1.00 91.31 260 LYS A O 1
ATOM 2144 N N . LYS A 1 261 ? -13.900 -1.577 28.747 1.00 89.75 261 LYS A N 1
ATOM 2145 C CA . LYS A 1 261 ? -12.508 -1.123 28.924 1.00 89.75 261 LYS A CA 1
ATOM 2146 C C . LYS A 1 261 ? -11.861 -0.884 27.565 1.00 89.75 261 LYS A C 1
ATOM 2148 O O . LYS A 1 261 ? -12.043 -1.696 26.664 1.00 89.75 261 LYS A O 1
ATOM 2153 N N . LEU A 1 262 ? -11.083 0.185 27.424 1.00 88.06 262 LEU A N 1
ATOM 2154 C CA . LEU A 1 262 ? -10.433 0.554 26.163 1.00 88.06 262 LEU A CA 1
ATOM 2155 C C . LEU A 1 262 ? -8.909 0.493 26.306 1.00 88.06 262 LEU A C 1
ATOM 2157 O O . LEU A 1 262 ? -8.377 0.849 27.359 1.00 88.06 262 LEU A O 1
ATOM 2161 N N . PHE A 1 263 ? -8.206 0.079 25.254 1.00 84.69 263 PHE A N 1
ATOM 2162 C CA . PHE A 1 263 ? -6.752 0.213 25.159 1.00 84.69 263 PHE A CA 1
ATOM 2163 C C . PHE A 1 263 ? -6.311 0.535 23.730 1.00 84.69 263 PHE A C 1
ATOM 2165 O O . PHE A 1 263 ? -6.989 0.194 22.762 1.00 84.69 263 PHE A O 1
ATOM 2172 N N . LEU A 1 264 ? -5.154 1.183 23.614 1.00 82.06 264 LEU A N 1
ATOM 2173 C CA . LEU A 1 264 ? -4.507 1.504 22.346 1.00 82.06 264 LEU A CA 1
ATOM 2174 C C . LEU A 1 264 ? -3.245 0.651 22.192 1.00 82.06 264 LEU A C 1
ATOM 2176 O O . LEU A 1 264 ? -2.467 0.529 23.140 1.00 82.06 264 LEU A O 1
ATOM 2180 N N . VAL A 1 265 ? -3.036 0.090 21.004 1.00 82.44 265 VAL A N 1
ATOM 2181 C CA . VAL A 1 265 ? -1.789 -0.570 20.602 1.00 82.44 265 VAL A CA 1
ATOM 2182 C C . VAL A 1 265 ? -1.348 0.059 19.299 1.00 82.44 265 VAL A C 1
ATOM 2184 O O . VAL A 1 265 ? -2.066 -0.023 18.317 1.00 82.44 265 VAL A O 1
ATOM 2187 N N . THR A 1 266 ? -0.172 0.674 19.280 1.00 79.00 266 THR A N 1
ATOM 2188 C CA . THR A 1 266 ? 0.356 1.317 18.076 1.00 79.00 266 THR A CA 1
ATOM 2189 C C . THR A 1 266 ? 1.815 0.942 17.859 1.00 79.00 266 THR A C 1
ATOM 2191 O O . THR A 1 266 ? 2.549 0.671 18.813 1.00 79.00 266 THR A O 1
ATOM 2194 N N . ASN A 1 267 ? 2.217 0.897 16.588 1.00 79.75 267 ASN A N 1
ATOM 2195 C CA . ASN A 1 267 ? 3.619 0.775 16.188 1.00 79.75 267 ASN A CA 1
ATOM 2196 C C . ASN A 1 267 ? 4.310 2.146 16.080 1.00 79.75 267 ASN A C 1
ATOM 2198 O O . ASN A 1 267 ? 5.525 2.194 15.888 1.00 79.75 267 ASN A O 1
ATOM 2202 N N . SER A 1 268 ? 3.554 3.239 16.199 1.00 73.44 268 SER A N 1
ATOM 2203 C CA . SER A 1 268 ? 4.091 4.594 16.211 1.00 73.44 268 SER A CA 1
ATOM 2204 C C . SER A 1 268 ? 4.879 4.855 17.503 1.00 73.44 268 SER A C 1
ATOM 2206 O O . SER A 1 268 ? 4.482 4.389 18.578 1.00 73.44 268 SER A O 1
ATOM 2208 N N . PRO A 1 269 ? 6.017 5.570 17.428 1.00 69.12 269 PRO A N 1
ATOM 2209 C CA . PRO A 1 269 ? 6.826 5.863 18.600 1.00 69.12 269 PRO A CA 1
ATOM 2210 C C . PRO A 1 269 ? 6.073 6.791 19.558 1.00 69.12 269 PRO A C 1
ATOM 2212 O O . PRO A 1 269 ? 5.384 7.718 19.140 1.00 69.12 269 PRO A O 1
ATOM 2215 N N . PHE A 1 270 ? 6.243 6.561 20.855 1.00 61.66 270 PHE A N 1
ATOM 2216 C CA . PHE A 1 270 ? 5.719 7.432 21.901 1.00 61.66 270 PHE A CA 1
ATOM 2217 C C . PHE A 1 270 ? 6.809 8.425 22.311 1.00 61.66 270 PHE A C 1
ATOM 2219 O O . PHE A 1 270 ? 7.954 8.025 22.531 1.00 61.66 270 PHE A O 1
ATOM 2226 N N . ARG A 1 271 ? 6.480 9.715 22.409 1.00 58.25 271 ARG A N 1
ATOM 2227 C CA . ARG A 1 271 ? 7.430 10.730 22.879 1.00 58.25 271 ARG A CA 1
ATOM 2228 C C . ARG A 1 271 ? 7.326 10.881 24.393 1.00 58.25 271 ARG A C 1
ATOM 2230 O O . ARG A 1 271 ? 6.235 10.999 24.936 1.00 58.25 271 ARG A O 1
ATOM 2237 N N . ASP A 1 272 ? 8.462 10.962 25.081 1.00 38.84 272 ASP A N 1
ATOM 2238 C CA . ASP A 1 272 ? 8.516 11.061 26.552 1.00 38.84 272 ASP A CA 1
ATOM 2239 C C . ASP A 1 272 ? 7.782 12.290 27.128 1.00 38.84 272 ASP A C 1
ATOM 2241 O O . ASP A 1 272 ? 7.302 12.265 28.264 1.00 38.84 272 ASP A O 1
ATOM 2245 N N . GLN A 1 273 ? 7.624 13.357 26.340 1.00 38.03 273 GLN A N 1
ATOM 2246 C CA . GLN A 1 273 ? 6.845 14.538 26.732 1.00 38.03 273 GLN A CA 1
ATOM 2247 C C . GLN A 1 273 ? 5.340 14.236 26.876 1.00 38.03 273 GLN A C 1
ATOM 2249 O O . GLN A 1 273 ? 4.661 14.887 27.673 1.00 38.03 273 GLN A O 1
ATOM 2254 N N . ASP A 1 274 ? 4.832 13.208 26.185 1.00 43.25 274 ASP A N 1
ATOM 2255 C CA . ASP A 1 274 ? 3.451 12.735 26.321 1.00 43.25 274 ASP A CA 1
ATOM 2256 C C . ASP A 1 274 ? 3.250 11.886 27.592 1.00 43.25 274 ASP A C 1
ATOM 2258 O O . ASP A 1 274 ? 2.144 11.858 28.136 1.00 43.25 274 ASP A O 1
ATOM 2262 N N . ALA A 1 275 ? 4.308 11.248 28.121 1.00 35.12 275 ALA A N 1
ATOM 2263 C CA . ALA A 1 275 ? 4.277 10.537 29.409 1.00 35.12 275 ALA A CA 1
ATOM 2264 C C . ALA A 1 275 ? 4.192 11.505 30.594 1.00 35.12 275 ALA A C 1
ATOM 2266 O O . ALA A 1 275 ? 3.410 11.286 31.516 1.00 35.12 275 ALA A O 1
ATOM 2267 N N . HIS A 1 276 ? 4.957 12.601 30.561 1.00 30.72 276 HIS A N 1
ATOM 2268 C CA . HIS A 1 276 ? 4.990 13.575 31.660 1.00 30.72 276 HIS A CA 1
ATOM 2269 C C . HIS A 1 276 ? 3.640 14.266 31.895 1.00 30.72 276 HIS A C 1
ATOM 2271 O O . HIS A 1 276 ? 3.317 14.629 33.023 1.00 30.72 276 HIS A O 1
ATOM 2277 N N . ARG A 1 277 ? 2.821 14.413 30.847 1.00 37.88 277 ARG A N 1
ATOM 2278 C CA . ARG A 1 277 ? 1.461 14.958 30.958 1.00 37.88 277 ARG A CA 1
ATOM 2279 C C . ARG A 1 277 ? 0.422 13.932 31.435 1.00 37.88 277 ARG A C 1
ATOM 2281 O O . ARG A 1 277 ? -0.707 14.329 31.701 1.00 37.88 277 ARG A O 1
ATOM 2288 N N . ARG A 1 278 ? 0.753 12.633 31.514 1.00 42.47 278 ARG A N 1
ATOM 2289 C CA . ARG A 1 278 ? -0.229 11.536 31.652 1.00 42.47 278 ARG A CA 1
ATOM 2290 C C . ARG A 1 278 ? 0.144 10.464 32.690 1.00 42.47 278 ARG A C 1
ATOM 2292 O O . ARG A 1 278 ? -0.105 9.292 32.452 1.00 42.47 278 ARG A O 1
ATOM 2299 N N . GLY A 1 279 ? 0.672 10.855 33.852 1.00 35.84 279 GLY A N 1
ATOM 2300 C CA . GLY A 1 279 ? 0.738 10.007 35.058 1.00 35.84 279 GLY A CA 1
ATOM 2301 C C . GLY A 1 279 ? 1.485 8.653 34.938 1.00 35.84 279 GLY A C 1
ATOM 2302 O O . GLY A 1 279 ? 1.993 8.281 33.884 1.00 35.84 279 GLY A O 1
ATOM 2303 N N . PRO A 1 280 ? 1.593 7.882 36.036 1.00 31.98 280 PRO A N 1
ATOM 2304 C CA . PRO A 1 280 ? 2.524 6.748 36.146 1.00 31.98 280 PRO A CA 1
ATOM 2305 C C . PRO A 1 280 ? 2.069 5.416 35.503 1.00 31.98 280 PRO A C 1
ATOM 2307 O O . PRO A 1 280 ? 2.725 4.394 35.705 1.00 31.98 280 PRO A O 1
ATOM 2310 N N . GLU A 1 281 ? 0.962 5.366 34.749 1.00 39.84 281 GLU A N 1
ATOM 2311 C CA . GLU A 1 281 ? 0.362 4.089 34.298 1.00 39.84 281 GLU A CA 1
ATOM 2312 C C . GLU A 1 281 ? 0.873 3.547 32.944 1.00 39.84 281 GLU A C 1
ATOM 2314 O O . GLU A 1 281 ? 0.528 2.423 32.576 1.00 39.84 281 GLU A O 1
ATOM 2319 N N . ALA A 1 282 ? 1.721 4.274 32.207 1.00 39.44 282 ALA A N 1
ATOM 2320 C CA . ALA A 1 282 ? 2.300 3.769 30.959 1.00 39.44 282 ALA A CA 1
ATOM 2321 C C . ALA A 1 282 ? 3.435 2.763 31.242 1.00 39.44 282 ALA A C 1
ATOM 2323 O O . ALA A 1 282 ? 4.494 3.137 31.749 1.00 39.44 282 ALA A O 1
ATOM 2324 N N . LYS A 1 283 ? 3.249 1.480 30.894 1.00 35.06 283 LYS A N 1
ATOM 2325 C CA . LYS A 1 283 ? 4.307 0.456 30.989 1.00 35.06 283 LYS A CA 1
ATOM 2326 C C . LYS A 1 283 ? 4.792 0.001 29.614 1.00 35.06 283 LYS A C 1
ATOM 2328 O O . LYS A 1 283 ? 4.020 -0.386 28.738 1.00 35.06 283 LYS A O 1
ATOM 2333 N N . MET A 1 284 ? 6.112 0.002 29.460 1.00 31.78 284 MET A N 1
ATOM 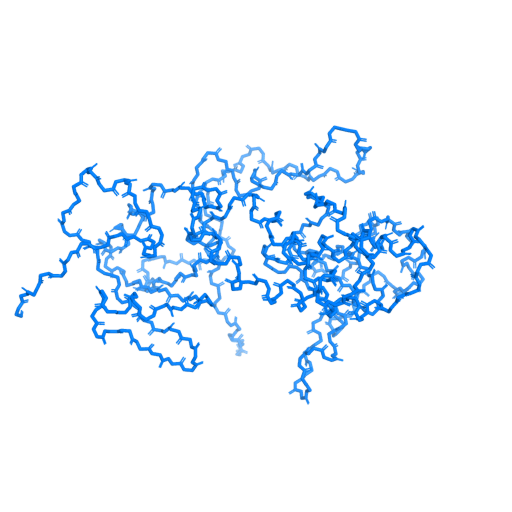2334 C CA . MET A 1 284 ? 6.818 -0.566 28.315 1.00 31.78 284 MET A CA 1
ATOM 2335 C C . MET A 1 284 ? 6.982 -2.075 28.492 1.00 31.78 284 MET A C 1
ATOM 2337 O O . MET A 1 284 ? 7.576 -2.516 29.475 1.00 31.78 284 MET A O 1
ATOM 2341 N N . VAL A 1 285 ? 6.505 -2.874 27.532 1.00 33.16 285 VAL A N 1
ATOM 2342 C CA . VAL A 1 285 ? 6.754 -4.325 27.498 1.00 33.16 285 VAL A CA 1
ATOM 2343 C C . VAL A 1 285 ? 7.307 -4.701 26.125 1.00 33.16 285 VAL A C 1
ATOM 2345 O O . VAL A 1 285 ? 6.612 -4.635 25.116 1.00 33.16 285 VAL A O 1
ATOM 2348 N N . GLY A 1 286 ? 8.585 -5.093 26.073 1.00 29.08 286 GLY A N 1
ATOM 2349 C CA . GLY A 1 286 ? 9.219 -5.618 24.855 1.00 29.08 286 GLY A CA 1
ATOM 2350 C C . GLY A 1 286 ? 9.355 -4.616 23.699 1.00 29.08 286 GLY A C 1
ATOM 2351 O O . GLY A 1 286 ? 9.252 -5.016 22.543 1.00 29.08 286 GLY A O 1
ATOM 2352 N N . GLY A 1 287 ? 9.543 -3.324 23.992 1.00 29.48 287 GLY A N 1
ATOM 2353 C CA . GLY A 1 287 ? 9.652 -2.274 22.966 1.00 29.48 287 GLY A CA 1
ATOM 2354 C C . GLY A 1 287 ? 8.319 -1.873 22.324 1.00 29.48 287 GLY A C 1
ATOM 2355 O O . GLY A 1 287 ? 8.316 -1.154 21.331 1.00 29.48 287 GLY A O 1
ATOM 2356 N N . LYS A 1 288 ? 7.192 -2.332 22.884 1.00 30.94 288 LYS A N 1
ATOM 2357 C CA . LYS A 1 288 ? 5.832 -1.920 22.526 1.00 30.94 288 LYS A CA 1
ATOM 2358 C C . LYS A 1 288 ? 5.151 -1.322 23.756 1.00 30.94 288 LYS A C 1
ATOM 2360 O O . LYS A 1 288 ? 5.284 -1.855 24.861 1.00 30.94 288 LYS A O 1
ATOM 2365 N N . TYR A 1 289 ? 4.418 -0.230 23.568 1.00 38.38 289 TYR A N 1
ATOM 2366 C CA . TYR A 1 289 ? 3.604 0.348 24.634 1.00 38.38 289 TYR A CA 1
ATOM 2367 C C . TYR A 1 289 ? 2.358 -0.516 24.826 1.00 38.38 289 TYR A C 1
ATOM 2369 O O . TYR A 1 289 ? 1.611 -0.765 23.878 1.00 38.38 289 TYR A O 1
ATOM 2377 N N . VAL A 1 290 ? 2.151 -1.003 26.050 1.00 31.61 290 VAL A N 1
ATOM 2378 C CA . VAL A 1 290 ? 0.972 -1.786 26.425 1.00 31.61 290 VAL A CA 1
ATOM 2379 C C . VAL A 1 290 ? 0.315 -1.098 27.612 1.00 31.61 290 VAL A C 1
ATOM 2381 O O . VAL A 1 290 ? 0.859 -1.089 28.711 1.00 31.61 290 VAL A O 1
ATOM 2384 N N . GLY A 1 291 ? -0.883 -0.561 27.378 1.00 34.28 291 GLY A N 1
ATOM 2385 C CA . GLY A 1 291 ? -1.742 -0.004 28.419 1.00 34.28 291 GLY A CA 1
ATOM 2386 C C . GLY A 1 291 ? -1.574 1.501 28.608 1.00 34.28 291 GLY A C 1
ATOM 2387 O O . GLY A 1 291 ? -0.657 1.961 29.275 1.00 34.28 291 GLY A O 1
ATOM 2388 N N . VAL A 1 292 ? -2.529 2.259 28.069 1.00 36.91 292 VAL A N 1
ATOM 2389 C CA . VAL A 1 292 ? -2.866 3.595 28.567 1.00 36.91 292 VAL A CA 1
ATOM 2390 C C . VAL A 1 292 ? -4.339 3.536 28.935 1.00 36.91 292 VAL A C 1
ATOM 2392 O O . VAL A 1 292 ? -5.186 3.307 28.067 1.00 36.91 292 VAL A O 1
ATOM 2395 N N . ARG A 1 293 ? -4.654 3.691 30.223 1.00 32.62 293 ARG A N 1
ATOM 2396 C CA . ARG A 1 293 ? -6.031 3.864 30.678 1.00 32.62 293 ARG A CA 1
ATOM 2397 C C . ARG A 1 293 ? -6.489 5.245 30.217 1.00 32.62 293 ARG A C 1
ATOM 2399 O O . ARG A 1 293 ? -6.035 6.260 30.730 1.00 32.62 293 ARG A O 1
ATOM 2406 N N . TRP A 1 294 ? -7.354 5.289 29.211 1.00 36.84 294 TRP A N 1
ATOM 2407 C CA . TRP A 1 294 ? -7.959 6.542 28.766 1.00 36.84 294 TRP A CA 1
ATOM 2408 C C . TRP A 1 294 ? -9.005 6.999 29.792 1.00 36.84 294 TRP A C 1
ATOM 2410 O O . TRP A 1 294 ? -10.000 6.308 30.008 1.00 36.84 294 TRP A O 1
ATOM 2420 N N . GLN A 1 295 ? -8.784 8.155 30.423 1.00 30.02 295 GLN A N 1
ATOM 2421 C CA . GLN A 1 295 ? -9.818 8.910 31.136 1.00 30.02 295 GLN A CA 1
ATOM 2422 C C . GLN A 1 295 ? -10.214 10.117 30.274 1.00 30.02 295 GLN A C 1
ATOM 2424 O O . GLN A 1 295 ? -9.351 10.881 29.845 1.00 30.02 295 GLN A O 1
ATOM 2429 N N . LEU A 1 296 ? -11.510 10.267 29.984 1.00 31.81 296 LEU A N 1
ATOM 2430 C CA . LEU A 1 296 ? -12.053 11.452 29.309 1.00 31.81 296 LEU A CA 1
ATOM 2431 C C . LEU A 1 296 ? -12.124 12.631 30.303 1.00 31.81 296 LEU A C 1
ATOM 2433 O O . LEU A 1 296 ? -12.474 12.402 31.464 1.00 31.81 296 LEU A O 1
ATOM 2437 N N . PRO A 1 297 ? -11.826 13.877 29.888 1.00 31.05 297 PRO A N 1
ATOM 2438 C CA . PRO A 1 297 ? -11.906 15.036 30.774 1.00 31.05 297 PRO A CA 1
ATOM 2439 C C . PRO A 1 297 ? -13.368 15.387 31.105 1.00 31.05 297 PRO A C 1
ATOM 2441 O O . PRO A 1 297 ? -14.259 15.275 30.266 1.00 31.05 297 PRO A O 1
ATOM 2444 N N . SER A 1 298 ? -13.618 15.826 32.341 1.00 29.73 298 SER A N 1
ATOM 2445 C CA . SER A 1 298 ? -14.960 15.995 32.922 1.00 29.73 298 SER A CA 1
ATOM 2446 C C . SER A 1 298 ? -15.673 17.313 32.576 1.00 29.73 298 SER A C 1
ATOM 2448 O O . SER A 1 298 ? -16.845 17.467 32.919 1.00 29.73 298 SER A O 1
ATOM 2450 N N . LYS A 1 299 ? -15.021 18.256 31.883 1.00 27.81 299 LYS A N 1
ATOM 2451 C CA . LYS A 1 299 ? -15.639 19.485 31.352 1.00 27.81 299 LYS A CA 1
ATOM 2452 C C . LYS A 1 299 ? -14.959 19.881 30.037 1.00 27.81 299 LYS A C 1
ATOM 2454 O O . LYS A 1 299 ? -13.760 20.140 30.038 1.00 27.81 299 LYS A O 1
ATOM 2459 N N . LEU A 1 300 ? -15.713 19.923 28.937 1.00 32.81 300 LEU A N 1
ATOM 2460 C CA . LEU A 1 300 ? -15.253 20.471 27.657 1.00 32.81 300 LEU A CA 1
ATOM 2461 C C . LEU A 1 300 ? -15.710 21.928 27.539 1.00 32.81 300 LEU A C 1
ATOM 2463 O O . LEU A 1 300 ? -16.909 22.194 27.483 1.00 32.81 300 LEU A O 1
ATOM 2467 N N . ASP A 1 301 ? -14.752 22.853 27.509 1.00 25.39 301 ASP A N 1
ATOM 2468 C CA . ASP A 1 301 ? -14.981 24.230 27.074 1.00 25.39 301 ASP A CA 1
ATOM 2469 C C . ASP A 1 301 ? -14.932 24.286 25.537 1.00 25.39 301 ASP A C 1
ATOM 2471 O O . ASP A 1 301 ? -14.035 23.732 24.899 1.00 25.39 301 ASP A O 1
ATOM 2475 N N . SER A 1 302 ? -15.913 24.964 24.946 1.00 27.23 302 SER A N 1
ATOM 2476 C CA . SER A 1 302 ? -16.121 25.152 23.504 1.00 27.23 302 SER A CA 1
ATOM 2477 C C . SER A 1 302 ? -15.006 25.924 22.775 1.00 27.23 302 SER A C 1
ATOM 2479 O O . SER A 1 302 ? -15.093 26.122 21.567 1.00 27.23 302 SER A O 1
ATOM 2481 N N . SER A 1 303 ? -13.957 26.347 23.481 1.00 25.75 303 SER A N 1
ATOM 2482 C CA . SER A 1 303 ? -12.844 27.148 22.962 1.00 25.75 303 SER A CA 1
ATOM 2483 C C . SER A 1 303 ? -11.602 26.337 22.531 1.00 25.75 303 SER A C 1
ATOM 2485 O O . SER A 1 303 ? -10.682 26.910 21.956 1.00 25.75 303 SER A O 1
ATOM 2487 N N . MET A 1 304 ? -11.557 25.010 22.736 1.00 26.97 304 MET A N 1
ATOM 2488 C CA . MET A 1 304 ? -10.357 24.173 22.490 1.00 26.97 304 MET A CA 1
ATOM 2489 C C . MET A 1 304 ? -10.234 23.576 21.068 1.00 26.97 304 MET A C 1
ATOM 2491 O O . MET A 1 304 ? -9.549 22.571 20.878 1.00 26.97 304 MET A O 1
ATOM 2495 N N . CYS A 1 305 ? -10.896 24.157 20.061 1.00 24.89 305 CYS A N 1
ATOM 2496 C CA . CYS A 1 305 ? -10.827 23.676 18.667 1.00 24.89 305 CYS A CA 1
ATOM 2497 C C . CYS A 1 305 ? -9.563 24.099 17.901 1.00 24.89 305 CYS A C 1
ATOM 2499 O O . CYS A 1 305 ? -9.384 23.673 16.764 1.00 24.89 305 CYS A O 1
ATOM 2501 N N . ASP A 1 306 ? -8.673 24.869 18.517 1.00 25.91 306 ASP A N 1
ATOM 2502 C CA . ASP A 1 306 ? -7.409 25.273 17.919 1.00 25.91 306 ASP A CA 1
ATOM 2503 C C . ASP A 1 306 ? -6.234 24.791 18.774 1.00 25.91 306 ASP A C 1
ATOM 2505 O O . ASP A 1 306 ? -6.321 24.714 19.998 1.00 25.91 306 ASP A O 1
ATOM 2509 N N . VAL A 1 307 ? -5.108 24.548 18.097 1.00 24.25 307 VAL A N 1
ATOM 2510 C CA . VAL A 1 307 ? -3.756 24.274 18.617 1.00 24.25 307 VAL A CA 1
ATOM 2511 C C . VAL A 1 307 ? -3.324 22.793 18.682 1.00 24.25 307 VAL A C 1
ATOM 2513 O O . VAL A 1 307 ? -3.489 22.093 19.674 1.00 24.25 307 VAL A O 1
ATOM 2516 N N . GLY A 1 308 ? -2.597 22.391 17.630 1.00 24.14 308 GLY A N 1
ATOM 2517 C CA . GLY A 1 308 ? -1.173 22.044 17.759 1.00 24.14 308 GLY A CA 1
ATOM 2518 C C . GLY A 1 308 ? -0.832 20.603 18.133 1.00 24.14 308 GLY A C 1
ATOM 2519 O O . GLY A 1 308 ? -0.976 20.166 19.272 1.00 24.14 308 GLY A O 1
ATOM 2520 N N . ALA A 1 309 ? -0.280 19.877 17.167 1.00 33.81 309 ALA A N 1
ATOM 2521 C CA . ALA A 1 309 ? 0.103 18.488 17.308 1.00 33.81 309 ALA A CA 1
ATOM 2522 C C . ALA A 1 309 ? 1.330 18.280 18.205 1.00 33.81 309 ALA A C 1
ATOM 2524 O O . ALA A 1 309 ? 2.470 18.546 17.840 1.00 33.81 309 ALA A O 1
ATOM 2525 N N . CYS A 1 310 ? 1.054 17.750 19.384 1.00 27.02 310 CYS A N 1
ATOM 2526 C CA . CYS A 1 310 ? 1.742 16.629 20.020 1.00 27.02 310 CYS A CA 1
ATOM 2527 C C . CYS A 1 310 ? 0.839 16.298 21.215 1.00 27.02 310 CYS A C 1
ATOM 2529 O O . CYS A 1 310 ? 0.876 16.967 22.248 1.00 27.02 310 CYS A O 1
ATOM 2531 N N . GLY A 1 311 ? -0.131 15.413 20.984 1.00 30.66 311 GLY A N 1
ATOM 2532 C CA . GLY A 1 311 ? -1.283 15.238 21.867 1.00 30.66 311 GLY A CA 1
ATOM 2533 C C . GLY A 1 311 ? -2.569 15.175 21.064 1.00 30.66 311 GLY A C 1
ATOM 2534 O O . GLY A 1 311 ? -3.338 16.124 21.026 1.00 30.66 311 GLY A O 1
ATOM 2535 N N . LEU A 1 312 ? -2.824 14.042 20.411 1.00 34.69 312 LEU A N 1
ATOM 2536 C CA . LEU A 1 312 ? -3.970 13.899 19.507 1.00 34.69 312 LEU A CA 1
ATOM 2537 C C . LEU A 1 312 ? -5.350 13.861 20.191 1.00 34.69 312 LEU A C 1
ATOM 2539 O O . LEU A 1 312 ? -6.306 13.528 19.516 1.00 34.69 312 LEU A O 1
ATOM 2543 N N . TRP A 1 313 ? -5.445 14.250 21.470 1.00 29.06 313 TRP A N 1
ATOM 2544 C CA . TRP A 1 313 ? -6.611 14.809 22.181 1.00 29.06 313 TRP A CA 1
ATOM 2545 C C . TRP A 1 313 ? -6.058 15.614 23.384 1.00 29.06 313 TRP A C 1
ATOM 2547 O O . TRP A 1 313 ? -5.321 15.016 24.185 1.00 29.06 313 TRP A O 1
ATOM 2557 N N . PRO A 1 314 ? -6.352 16.921 23.564 1.00 28.05 314 PRO A N 1
ATOM 2558 C CA . PRO A 1 314 ? -6.027 17.621 24.803 1.00 28.05 314 PRO A CA 1
ATOM 2559 C C . PRO A 1 314 ? -6.964 17.112 25.906 1.00 28.05 314 PRO A C 1
ATOM 2561 O O . PRO A 1 314 ? -8.131 17.483 25.988 1.00 28.05 314 PRO A O 1
ATOM 2564 N N . VAL A 1 315 ? -6.460 16.216 26.752 1.00 32.31 315 VAL A N 1
ATOM 2565 C CA . VAL A 1 315 ? -7.104 15.884 28.026 1.00 32.31 315 VAL A CA 1
ATOM 2566 C C . VAL A 1 315 ? -6.597 16.920 29.027 1.00 32.31 315 VAL A C 1
ATOM 2568 O O . VAL A 1 315 ? -5.386 17.041 29.213 1.00 32.31 315 VAL A O 1
ATOM 2571 N N . GLY A 1 316 ? -7.511 17.726 29.575 1.00 26.86 316 GLY A N 1
ATOM 2572 C CA . GLY A 1 316 ? -7.207 18.811 30.514 1.00 26.86 316 GLY A CA 1
ATOM 2573 C C . GLY A 1 316 ? -6.456 18.352 31.776 1.00 26.86 316 GLY A C 1
ATOM 2574 O O . GLY A 1 316 ? -6.319 17.150 32.012 1.00 26.86 316 GLY A O 1
ATOM 2575 N N . PRO A 1 317 ? -5.946 19.300 32.587 1.00 26.27 317 PRO A N 1
ATOM 2576 C CA . PRO A 1 317 ? -5.063 19.000 33.708 1.00 26.27 317 PRO A CA 1
ATOM 2577 C C . PRO A 1 317 ? -5.731 18.071 34.729 1.00 26.27 317 PRO A C 1
ATOM 2579 O O . PRO A 1 317 ? -6.893 18.250 35.098 1.00 26.27 317 PRO A O 1
ATOM 2582 N N . ALA A 1 318 ? -4.959 17.078 35.172 1.00 27.17 318 ALA A N 1
ATOM 2583 C CA . ALA A 1 318 ? -5.317 16.160 36.238 1.00 27.17 318 ALA A CA 1
ATOM 2584 C C . ALA A 1 318 ? -5.623 16.935 37.527 1.00 27.17 318 ALA A C 1
ATOM 2586 O O . ALA A 1 318 ? -4.786 17.698 38.006 1.00 27.17 318 ALA A O 1
ATOM 2587 N N . PHE A 1 319 ? -6.804 16.708 38.098 1.00 21.88 319 PHE A N 1
ATOM 2588 C CA . PHE A 1 319 ? -7.060 16.997 39.503 1.00 21.88 319 PHE A CA 1
ATOM 2589 C C . PHE A 1 319 ? -7.007 15.677 40.273 1.00 21.88 319 PHE A C 1
ATOM 2591 O O . PHE A 1 319 ? -7.789 14.763 40.005 1.00 21.88 319 PHE A O 1
ATOM 2598 N N . GLU A 1 320 ? -6.053 15.586 41.202 1.00 23.56 320 GLU A N 1
ATOM 2599 C CA . GLU A 1 320 ? -6.054 14.620 42.304 1.00 23.56 320 GLU A CA 1
ATOM 2600 C C . GLU A 1 320 ? -7.340 14.762 43.108 1.00 23.56 320 GLU A C 1
ATOM 2602 O O . GLU A 1 320 ? -7.653 15.891 43.473 1.00 23.56 320 GLU A O 1
ATOM 2607 N N . ILE A 1 321 ? -7.989 13.651 43.480 1.00 20.66 321 ILE A N 1
ATOM 2608 C CA . ILE A 1 321 ? -8.580 13.485 44.819 1.00 20.66 321 ILE A CA 1
ATOM 2609 C C . ILE A 1 321 ? -8.522 11.994 45.218 1.00 20.66 321 ILE A C 1
ATOM 2611 O O . ILE A 1 321 ? -9.035 11.156 44.480 1.00 20.66 321 ILE A O 1
ATOM 2615 N N . ALA A 1 322 ? -7.871 11.759 46.368 1.00 26.06 322 ALA A N 1
ATOM 2616 C CA . ALA A 1 322 ? -7.929 10.668 47.365 1.00 26.06 322 ALA A CA 1
ATOM 2617 C C . ALA A 1 322 ? -8.378 9.248 46.968 1.00 26.06 322 ALA A C 1
ATOM 2619 O O . ALA A 1 322 ? -9.548 9.059 46.567 1.00 26.06 322 ALA A O 1
#

Solvent-accessible surface area (backbone atoms only — not comparable to full-atom values): 20147 Å² total; per-residue (Å²): 136,92,78,82,88,74,76,93,71,81,82,78,73,74,84,86,71,100,52,46,85,63,57,76,49,53,78,64,75,55,95,85,61,81,79,65,93,73,72,76,79,72,73,64,96,80,65,63,80,83,59,74,84,74,92,64,92,78,67,71,83,77,52,55,68,48,79,38,56,39,81,75,61,70,48,38,66,32,71,56,43,43,51,50,51,28,50,46,18,47,49,34,37,34,75,74,68,64,43,63,74,72,58,73,74,65,72,84,61,82,56,77,50,58,74,64,30,35,35,32,32,79,76,40,31,40,32,39,57,50,98,82,35,31,54,45,77,82,47,34,23,47,31,80,43,76,47,57,58,70,56,52,42,64,74,59,72,46,59,59,56,58,66,65,52,58,62,42,78,63,91,84,59,72,81,81,82,65,53,41,32,46,64,26,82,47,75,77,42,31,28,51,51,40,46,48,21,51,53,44,35,49,27,64,76,66,73,50,89,77,57,42,53,58,54,51,52,51,46,53,50,23,35,59,70,28,48,68,55,47,51,57,53,38,37,78,38,43,82,69,30,41,57,84,67,82,65,54,60,60,50,52,51,50,40,48,76,71,69,36,44,63,36,56,46,56,91,69,85,82,58,71,75,62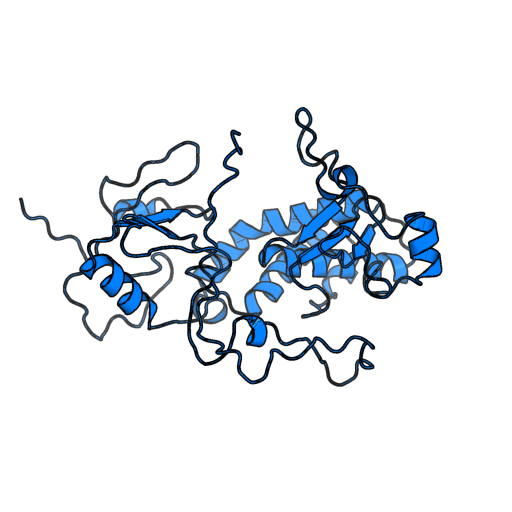,47,76,78,56,62,92,69,67,42,78,56,93,94,36,61,55,48,50,84,82,73,81,63,94,73,86,68,95,79,71,87,67,82,76,67,83,58,101,66,87,62,67,85,86,76,87,80,136

Mean predicted aligned error: 13.64 Å

Sequence (322 aa):
MKVSFRRNVALFAWRESGKPFWKNYPQYIQPGLEPHPYRPKKLPPDVNIEAVFACNELDLKEVNVYGFDYDYTLACYKPSMDYLLYNLGRDTLVKKLKYPDSISKLDYRPGFAVRGLHYDIEKGLLLKIDSFLQIQLGSVYRGLSPVPNEEVLRLYRNKTIPIDYVESHGRHQPAFVKLKMIQLADLFSVPEMGLLCNVAEYFEKNHIEYHPEILFRDVKKSVQSSHSIMHNIVENNVTDYLEQNSTIQTYFEGLIKAGKKLFLVTNSPFRDQDAHRRGPEAKMVGGKYVGVRWQLPSKLDSSMCDVGACGLWPVGPAFEIA

Radius of gyration: 22.72 Å; Cα contacts (8 Å, |Δi|>4): 347; chains: 1; bounding box: 51×60×70 Å